Protein AF-A0A3D5H8U1-F1 (afdb_monomer_lite)

Radius of gyration: 36.22 Å; chains: 1; bounding box: 92×89×89 Å

pLDDT: mean 70.47, std 19.97, range [38.84, 97.88]

Foldseek 3Di:
DVLLVVCVVPVVVLVVQLVVVDVAAQFDKDFLVSSLVSSQVVCVVVVHHDDSVRSSVSSVSSVVVCVVVVQWDDPDPGMTTGHDHVRHDPPPPPPPPPPPDDDDDDDDDDDDDDDDDDDDDDDPPDDPPPDPPDPDDDDCDDDDPPPDPPPPPDPDDDDDDDDDDDDDDDDDDDDDDDDDDDDDDDDDDDDDDPDPDPDDPDPDDDDDDDDDDDDDDDDDDDDDDDDPDDDDDDDDD

Sequence (237 aa):
MKQLEYVLANETEVLTFLKSKYPLYHLSNVFFRDIQYGIQTFFFRKKMSVGYTEAEKIARAFVAQLEKKKTLNPIDQQSWVLNHPEFRKPSVAPAVPPKPAAKPVGTAPAVQGAAAATPAATKPSLPPINRPAAVASPKPGGLPPLSRPAAGTATAKPGGLPPLKSAATAKASTQSTAPTEAPTLAAVNPTPATIPVPDPPKAEGSPVIQAASSVAPGEKKPLPPLQRATPAGPKKA

Structure (mmCIF, N/CA/C/O backbone):
data_AF-A0A3D5H8U1-F1
#
_entry.id   AF-A0A3D5H8U1-F1
#
loop_
_atom_site.group_PDB
_atom_site.id
_atom_site.type_symbol
_atom_site.label_atom_id
_atom_site.label_alt_id
_atom_site.label_comp_id
_atom_site.label_asym_id
_atom_site.label_entity_id
_atom_site.label_seq_id
_atom_site.pdbx_PDB_ins_code
_atom_site.Cartn_x
_atom_site.Cartn_y
_atom_site.Cartn_z
_atom_site.occupancy
_atom_site.B_iso_or_equiv
_atom_site.auth_seq_id
_atom_site.auth_comp_id
_atom_site.auth_asym_id
_atom_site.auth_atom_id
_atom_site.pdbx_PDB_model_num
ATOM 1 N N . MET A 1 1 ? -0.997 6.948 17.253 1.00 65.88 1 MET A N 1
ATOM 2 C CA . MET A 1 1 ? -0.104 5.789 17.024 1.00 65.88 1 MET A CA 1
ATOM 3 C C . MET A 1 1 ? -0.846 4.446 16.941 1.00 65.88 1 MET A C 1
ATOM 5 O O . MET A 1 1 ? -0.314 3.544 16.314 1.00 65.88 1 MET A O 1
ATOM 9 N N . LYS A 1 2 ? -2.079 4.298 17.464 1.00 90.50 2 LYS A N 1
ATOM 10 C CA . LYS A 1 2 ? -2.818 3.011 17.483 1.00 90.50 2 LYS A CA 1
ATOM 11 C C . LYS A 1 2 ? -2.993 2.343 16.106 1.00 90.50 2 LYS A C 1
ATOM 13 O O . LYS A 1 2 ? -2.983 1.124 15.995 1.00 90.50 2 LYS A O 1
ATOM 18 N N . GLN A 1 3 ? -3.154 3.134 15.045 1.00 92.38 3 GLN A N 1
ATOM 19 C CA . GLN A 1 3 ? -3.349 2.629 13.681 1.00 92.38 3 GLN A CA 1
ATOM 20 C C . GLN A 1 3 ? -2.090 1.952 13.125 1.00 92.38 3 GLN A C 1
ATOM 22 O O . GLN A 1 3 ? -2.182 0.930 12.452 1.00 92.38 3 GLN A O 1
ATOM 27 N N . LEU A 1 4 ? -0.919 2.518 13.422 1.00 94.19 4 LEU A N 1
ATOM 28 C CA . LEU A 1 4 ? 0.365 1.972 12.997 1.00 94.19 4 LEU A CA 1
ATOM 29 C C . LEU A 1 4 ? 0.601 0.607 13.646 1.00 94.19 4 LEU A C 1
ATOM 31 O O . LEU A 1 4 ? 0.863 -0.363 12.944 1.00 94.19 4 LEU A O 1
ATOM 35 N N . GLU A 1 5 ? 0.403 0.517 14.960 1.00 94.81 5 GLU A N 1
ATOM 36 C CA . GLU A 1 5 ? 0.491 -0.742 15.710 1.00 94.81 5 GLU A CA 1
ATOM 37 C C . GLU A 1 5 ? -0.463 -1.804 15.152 1.00 94.81 5 GLU A C 1
ATOM 39 O O . GLU A 1 5 ? -0.067 -2.952 14.973 1.00 94.81 5 GLU A O 1
ATOM 44 N N . TYR A 1 6 ? -1.690 -1.415 14.790 1.00 95.12 6 TYR A N 1
ATOM 45 C CA . TYR A 1 6 ? -2.660 -2.334 14.196 1.00 95.12 6 TYR A CA 1
ATOM 46 C C . TYR A 1 6 ? -2.189 -2.912 12.855 1.00 95.12 6 TYR A C 1
ATOM 48 O O . TYR A 1 6 ? -2.333 -4.110 12.623 1.00 95.12 6 TYR A O 1
ATOM 56 N N . VAL A 1 7 ? -1.618 -2.088 11.971 1.00 94.88 7 VAL A N 1
ATOM 57 C CA . VAL A 1 7 ? -1.103 -2.546 10.666 1.00 94.88 7 VAL A CA 1
ATOM 58 C C . VAL A 1 7 ? 0.109 -3.456 10.834 1.00 94.88 7 VAL A C 1
ATOM 60 O O . VAL A 1 7 ? 0.206 -4.460 10.136 1.00 94.88 7 VAL A O 1
ATOM 63 N N . LEU A 1 8 ? 0.994 -3.144 11.783 1.00 94.62 8 LEU A N 1
ATOM 64 C CA . LEU A 1 8 ? 2.167 -3.970 12.072 1.00 94.62 8 LEU A CA 1
ATOM 65 C C . LEU A 1 8 ? 1.792 -5.314 12.707 1.00 94.62 8 LEU A C 1
ATOM 67 O O . LEU A 1 8 ? 2.395 -6.332 12.380 1.00 94.62 8 LEU A O 1
ATOM 71 N N . ALA A 1 9 ? 0.774 -5.338 13.570 1.00 95.88 9 ALA A N 1
ATOM 72 C CA . ALA A 1 9 ? 0.261 -6.573 14.157 1.00 95.88 9 ALA A CA 1
ATOM 73 C C . ALA A 1 9 ? -0.475 -7.458 13.133 1.00 95.88 9 ALA A C 1
ATOM 75 O O . ALA A 1 9 ? -0.464 -8.678 13.262 1.00 95.88 9 ALA A O 1
ATOM 76 N N . ASN A 1 10 ? -1.095 -6.859 12.108 1.00 95.75 10 ASN A N 1
ATOM 77 C CA . ASN A 1 10 ? -1.912 -7.553 11.103 1.00 95.75 10 ASN A CA 1
ATOM 78 C C . ASN A 1 10 ? -1.283 -7.517 9.699 1.00 95.75 10 ASN A C 1
ATOM 80 O O . ASN A 1 10 ? -1.981 -7.381 8.693 1.00 95.75 10 ASN A O 1
ATOM 84 N N . GLU A 1 11 ? 0.041 -7.640 9.617 1.00 94.50 11 GLU A N 1
ATOM 85 C CA . GLU A 1 11 ? 0.796 -7.534 8.362 1.00 94.50 11 GLU A CA 1
ATOM 86 C C . GLU A 1 11 ? 0.282 -8.475 7.264 1.00 94.50 11 GLU A C 1
ATOM 88 O O . GLU A 1 11 ? 0.062 -8.049 6.129 1.00 94.50 11 GLU A O 1
ATOM 93 N N . THR A 1 12 ? 0.015 -9.737 7.608 1.00 93.19 12 THR A N 1
ATOM 94 C CA . THR A 1 12 ? -0.486 -10.746 6.665 1.00 93.19 12 THR A CA 1
ATOM 95 C C . THR A 1 12 ? -1.878 -10.400 6.131 1.00 93.19 12 THR A C 1
ATOM 97 O O . THR A 1 12 ? -2.143 -10.593 4.942 1.00 93.19 12 THR A O 1
ATOM 100 N N . GLU A 1 13 ? -2.767 -9.838 6.963 1.00 95.69 13 GLU A N 1
ATOM 101 C CA . GLU A 1 13 ? -4.085 -9.371 6.505 1.00 95.69 13 GLU A CA 1
ATOM 102 C C . GLU A 1 13 ? -3.936 -8.228 5.499 1.00 95.69 13 GLU A C 1
ATOM 104 O O . GLU A 1 13 ? -4.609 -8.212 4.466 1.00 95.69 13 GLU A O 1
ATOM 109 N N . VAL A 1 14 ? -3.038 -7.281 5.785 1.00 95.88 14 VAL A N 1
ATOM 110 C CA . VAL A 1 14 ? -2.789 -6.119 4.926 1.00 95.88 14 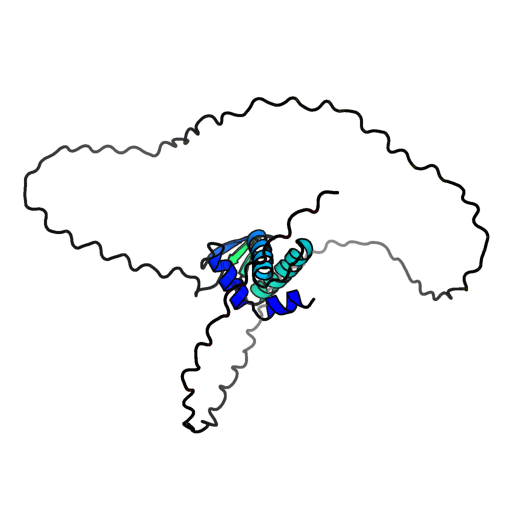VAL A CA 1
ATOM 111 C C . VAL A 1 14 ? -2.176 -6.552 3.596 1.00 95.88 14 VAL A C 1
ATOM 113 O O . VAL A 1 14 ? -2.648 -6.107 2.550 1.00 95.88 14 VAL A O 1
ATOM 116 N N . LEU A 1 15 ? -1.196 -7.461 3.600 1.00 94.19 15 LEU A N 1
ATOM 117 C CA . LEU A 1 15 ? -0.605 -8.025 2.379 1.00 94.19 15 LEU A CA 1
ATOM 118 C C . LEU A 1 15 ? -1.628 -8.807 1.550 1.00 94.19 15 LEU A C 1
ATOM 120 O O . LEU A 1 15 ? -1.701 -8.635 0.333 1.00 94.19 15 LEU A O 1
ATOM 124 N N . THR A 1 16 ? -2.467 -9.616 2.197 1.00 94.50 16 THR A N 1
ATOM 125 C CA . THR A 1 16 ? -3.543 -10.356 1.519 1.00 94.50 16 THR A CA 1
ATOM 126 C C . THR A 1 16 ? -4.557 -9.397 0.899 1.00 94.50 16 THR A C 1
ATOM 128 O O . THR A 1 16 ? -4.989 -9.578 -0.243 1.00 94.50 16 THR A O 1
ATOM 131 N N . PHE A 1 17 ? -4.907 -8.330 1.618 1.00 96.12 17 PHE A N 1
ATOM 132 C CA . PHE A 1 17 ? -5.783 -7.289 1.103 1.00 96.12 17 PHE A CA 1
ATOM 133 C C . PHE A 1 17 ? -5.155 -6.548 -0.084 1.00 96.12 17 PHE A C 1
ATOM 135 O O . PHE A 1 17 ? -5.813 -6.374 -1.111 1.00 96.12 17 PHE A O 1
ATOM 142 N N . LEU A 1 18 ? -3.884 -6.161 0.018 1.00 95.50 18 LEU A N 1
ATOM 143 C CA . LEU A 1 18 ? -3.128 -5.542 -1.066 1.00 95.50 18 LEU A CA 1
ATOM 144 C C . LEU A 1 18 ? -3.129 -6.441 -2.307 1.00 95.50 18 LEU A C 1
ATOM 146 O O . LEU A 1 18 ? -3.464 -5.965 -3.387 1.00 95.50 18 LEU A O 1
ATOM 150 N N . LYS A 1 19 ? -2.862 -7.743 -2.151 1.00 93.69 19 LYS A N 1
ATOM 151 C CA . LYS A 1 19 ? -2.912 -8.734 -3.239 1.00 93.69 19 LYS A CA 1
ATOM 152 C C . LYS A 1 19 ? -4.292 -8.851 -3.886 1.00 93.69 19 LYS A C 1
ATOM 154 O O . LYS A 1 19 ? -4.391 -9.110 -5.079 1.00 93.69 19 LYS A O 1
ATOM 159 N N . SER A 1 20 ? -5.367 -8.678 -3.117 1.00 94.00 20 SER A N 1
ATOM 160 C CA . SER A 1 20 ? -6.728 -8.702 -3.670 1.00 94.00 20 SER A CA 1
ATOM 161 C C . SER A 1 20 ? -7.057 -7.462 -4.511 1.00 94.00 20 SER A C 1
ATOM 163 O O . SER A 1 20 ? -7.900 -7.530 -5.401 1.00 94.00 20 SER A O 1
ATOM 165 N N . LYS A 1 21 ? -6.406 -6.328 -4.225 1.00 94.25 21 LYS A N 1
ATOM 166 C CA . LYS A 1 21 ? -6.688 -5.030 -4.852 1.00 94.25 21 LYS A CA 1
ATOM 167 C C . LYS A 1 21 ? -5.722 -4.698 -5.991 1.00 94.25 21 LYS A C 1
ATOM 169 O O . LYS A 1 21 ? -6.128 -4.055 -6.954 1.00 94.25 21 LYS A O 1
ATOM 174 N N . TYR A 1 22 ? -4.471 -5.129 -5.876 1.00 93.19 22 TYR A N 1
ATOM 175 C CA . TYR A 1 22 ? -3.395 -4.867 -6.824 1.00 93.19 22 TYR A CA 1
ATOM 176 C C . TYR A 1 22 ? -2.769 -6.186 -7.289 1.00 93.19 22 TYR A C 1
ATOM 178 O O . TYR A 1 22 ? -2.737 -7.146 -6.518 1.00 93.19 22 TYR A O 1
ATOM 186 N N . PRO A 1 23 ? -2.238 -6.252 -8.522 1.00 89.38 23 PRO A N 1
ATOM 187 C CA . PRO A 1 23 ? -1.591 -7.446 -9.060 1.00 89.38 23 PRO A CA 1
ATOM 188 C C . PRO A 1 23 ? -0.211 -7.682 -8.417 1.00 89.38 23 PRO A C 1
ATOM 190 O O . PRO A 1 23 ? 0.825 -7.530 -9.057 1.00 89.38 23 PRO A O 1
ATOM 193 N N . LEU A 1 24 ? -0.200 -8.053 -7.135 1.00 92.12 24 LEU A N 1
ATOM 194 C CA . LEU A 1 24 ? 1.003 -8.392 -6.380 1.00 92.12 24 LEU A CA 1
ATOM 195 C C . LEU A 1 24 ? 1.343 -9.863 -6.582 1.00 92.12 24 LEU A C 1
ATOM 197 O O . LEU A 1 24 ? 0.600 -10.756 -6.165 1.00 92.12 24 LEU A O 1
ATOM 201 N N . TYR A 1 25 ? 2.483 -10.103 -7.218 1.00 92.44 25 TYR A N 1
ATOM 202 C CA . TYR A 1 25 ? 3.002 -11.434 -7.487 1.00 92.44 25 TYR A CA 1
ATOM 203 C C . TYR A 1 25 ? 4.395 -11.594 -6.885 1.00 92.44 25 TYR A C 1
ATOM 205 O O . TYR A 1 25 ? 5.094 -10.629 -6.581 1.00 92.44 25 TYR A O 1
ATOM 213 N N . HIS A 1 26 ? 4.821 -12.841 -6.719 1.00 94.25 26 HIS A N 1
ATOM 214 C CA . HIS A 1 26 ? 6.215 -13.116 -6.396 1.00 94.25 26 HIS A CA 1
ATOM 215 C C . HIS A 1 26 ? 7.138 -12.505 -7.463 1.00 94.25 26 HIS A C 1
ATOM 217 O O . HIS A 1 26 ? 6.926 -12.723 -8.655 1.00 94.25 26 HIS A O 1
ATOM 223 N N . LEU A 1 27 ? 8.151 -11.761 -7.018 1.00 94.19 27 LEU A N 1
ATOM 224 C CA . LEU A 1 27 ? 9.121 -11.018 -7.827 1.00 94.19 27 LEU A CA 1
ATOM 225 C C . LEU A 1 27 ? 8.538 -9.871 -8.668 1.00 94.19 27 LEU A C 1
ATOM 227 O O . LEU A 1 27 ? 9.222 -9.357 -9.549 1.00 94.19 27 LEU A O 1
ATOM 231 N N . SER A 1 28 ? 7.302 -9.432 -8.406 1.00 94.38 28 SER A N 1
ATOM 232 C CA . SER A 1 28 ? 6.783 -8.212 -9.031 1.00 94.38 28 SER A CA 1
ATOM 233 C C . SER A 1 28 ? 7.297 -6.961 -8.325 1.00 94.38 28 SER A C 1
ATOM 235 O O . SER A 1 28 ? 7.468 -6.958 -7.101 1.00 94.38 28 SER A O 1
ATOM 237 N N . ASN A 1 29 ? 7.445 -5.881 -9.089 1.00 96.12 29 ASN A N 1
ATOM 238 C CA . ASN A 1 29 ? 7.714 -4.558 -8.541 1.00 96.12 29 ASN A CA 1
ATOM 239 C C . ASN A 1 29 ? 6.471 -4.020 -7.821 1.00 96.12 29 ASN A C 1
ATOM 241 O O . ASN A 1 29 ? 5.350 -4.140 -8.313 1.00 96.12 29 ASN A O 1
ATOM 245 N N . VAL A 1 30 ? 6.694 -3.413 -6.665 1.00 96.75 30 VAL A N 1
ATOM 246 C CA . VAL A 1 30 ? 5.691 -2.803 -5.800 1.00 96.75 30 VAL A CA 1
ATOM 247 C C . VAL A 1 30 ? 6.064 -1.348 -5.608 1.00 96.75 30 VAL A C 1
ATOM 249 O O . VAL A 1 30 ? 7.178 -1.052 -5.177 1.00 96.75 30 VAL A O 1
ATOM 252 N N . PHE A 1 31 ? 5.134 -0.444 -5.900 1.00 97.25 31 PHE A N 1
ATOM 253 C CA . PHE A 1 31 ? 5.345 0.986 -5.722 1.00 97.25 31 PHE A CA 1
ATOM 254 C C . PHE A 1 31 ? 4.810 1.458 -4.371 1.00 97.25 31 PHE A C 1
ATOM 256 O O . PHE A 1 31 ? 3.767 1.004 -3.894 1.00 97.25 31 PHE A O 1
ATOM 263 N N . PHE A 1 32 ? 5.482 2.444 -3.779 1.00 97.56 32 PHE A N 1
ATOM 264 C CA . PHE A 1 32 ? 5.092 3.039 -2.496 1.00 97.56 32 PHE A CA 1
ATOM 265 C C . PHE A 1 32 ? 3.639 3.526 -2.506 1.00 97.56 32 PHE A C 1
ATOM 267 O O . PHE A 1 32 ? 2.894 3.354 -1.542 1.00 97.56 32 PHE A O 1
ATOM 274 N N . ARG A 1 33 ? 3.224 4.107 -3.636 1.00 96.44 33 ARG A N 1
ATOM 275 C CA . ARG A 1 33 ? 1.887 4.662 -3.841 1.00 96.44 33 ARG A CA 1
ATOM 276 C C . ARG A 1 33 ? 0.790 3.594 -3.762 1.00 96.44 33 ARG A C 1
ATOM 278 O O . ARG A 1 33 ? -0.258 3.856 -3.173 1.00 96.44 33 ARG A O 1
ATOM 285 N N . ASP A 1 34 ? 1.044 2.389 -4.271 1.00 96.31 34 ASP A N 1
ATOM 286 C CA . ASP A 1 34 ? 0.087 1.276 -4.201 1.00 96.31 34 ASP A CA 1
ATOM 287 C C . ASP A 1 34 ? -0.099 0.808 -2.755 1.00 96.31 34 ASP A C 1
ATOM 289 O O . ASP A 1 34 ? -1.227 0.584 -2.305 1.00 96.31 34 ASP A O 1
ATOM 293 N N . ILE A 1 35 ? 0.999 0.749 -1.992 1.00 96.81 35 ILE A N 1
ATOM 294 C CA . ILE A 1 35 ? 0.982 0.425 -0.561 1.00 96.81 35 ILE A CA 1
ATOM 295 C C . ILE A 1 35 ? 0.222 1.504 0.217 1.00 96.81 35 ILE A C 1
ATOM 297 O O . ILE A 1 35 ? -0.674 1.181 0.997 1.00 96.81 35 ILE A O 1
ATOM 301 N N . GLN A 1 36 ? 0.514 2.784 -0.030 1.00 97.38 36 GLN A N 1
ATOM 302 C CA . GLN A 1 36 ? -0.147 3.914 0.625 1.00 97.38 36 GLN A CA 1
ATOM 303 C C . GLN A 1 36 ? -1.666 3.902 0.393 1.00 97.38 36 GLN A C 1
ATOM 305 O O . GLN A 1 36 ? -2.440 3.932 1.356 1.00 97.38 36 GLN A O 1
ATOM 310 N N . TYR A 1 37 ? -2.115 3.807 -0.863 1.00 97.19 37 TYR A N 1
ATOM 311 C CA . TYR A 1 37 ? -3.546 3.739 -1.178 1.00 97.19 37 TYR A CA 1
ATOM 312 C C . TYR A 1 37 ? -4.188 2.433 -0.705 1.00 97.19 37 TYR A C 1
ATOM 314 O O . TYR A 1 37 ? -5.364 2.414 -0.330 1.00 97.19 37 TYR A O 1
ATOM 322 N N . GLY A 1 38 ? -3.433 1.334 -0.696 1.00 96.81 38 GLY A N 1
ATOM 323 C CA . GLY A 1 38 ? -3.861 0.065 -0.125 1.00 96.81 38 GLY A CA 1
ATOM 324 C C . GLY A 1 38 ? -4.161 0.186 1.364 1.00 96.81 38 GLY A C 1
ATOM 325 O O . GLY A 1 38 ? -5.265 -0.146 1.782 1.00 96.81 38 GLY A O 1
ATOM 326 N N . ILE A 1 39 ? -3.244 0.752 2.148 1.00 97.06 39 ILE A N 1
ATOM 327 C CA . ILE A 1 39 ? -3.430 0.986 3.585 1.00 97.06 39 ILE A CA 1
ATOM 328 C C . ILE A 1 39 ? -4.614 1.925 3.833 1.00 97.06 39 ILE A C 1
ATOM 330 O O . ILE A 1 39 ? -5.477 1.627 4.659 1.00 97.06 39 ILE A O 1
ATOM 334 N N . GLN A 1 40 ? -4.721 3.018 3.074 1.00 96.94 40 GLN A N 1
ATOM 335 C CA . GLN A 1 40 ? -5.858 3.933 3.184 1.00 96.94 40 GLN A CA 1
ATOM 336 C C . GLN A 1 40 ? -7.195 3.216 2.924 1.00 96.94 40 GLN A C 1
ATOM 338 O O . GLN A 1 40 ? -8.141 3.352 3.702 1.00 96.94 40 GLN A O 1
ATOM 343 N N . THR A 1 41 ? -7.267 2.402 1.865 1.00 96.81 41 THR A N 1
ATOM 344 C CA . THR A 1 41 ? -8.473 1.626 1.534 1.00 96.81 41 THR A CA 1
ATOM 345 C C . THR A 1 41 ? -8.756 0.548 2.585 1.00 96.81 41 THR A C 1
ATOM 347 O O . THR A 1 41 ? -9.913 0.297 2.917 1.00 96.81 41 THR A O 1
ATOM 350 N N . PHE A 1 42 ? -7.719 -0.092 3.128 1.00 97.12 42 PHE A N 1
ATOM 351 C CA . PHE A 1 42 ? -7.840 -1.109 4.170 1.00 97.12 42 PHE A CA 1
ATOM 352 C C . PHE A 1 42 ? -8.508 -0.535 5.422 1.00 97.12 42 PHE A C 1
ATOM 354 O O . PHE A 1 42 ? -9.491 -1.092 5.917 1.00 97.12 42 PHE A O 1
ATOM 361 N N . PHE A 1 43 ? -8.044 0.630 5.878 1.00 96.62 43 PHE A N 1
ATOM 362 C CA . PHE A 1 43 ? -8.655 1.332 7.002 1.00 96.62 43 PHE A CA 1
ATOM 363 C C . PHE A 1 43 ? -10.086 1.774 6.701 1.00 96.62 43 PHE A C 1
ATOM 365 O O . PHE A 1 43 ? -10.975 1.550 7.526 1.00 96.62 43 PHE A O 1
ATOM 372 N N . PHE A 1 44 ? -10.340 2.291 5.495 1.00 96.12 44 PHE A N 1
ATOM 373 C CA . PHE A 1 44 ? -11.688 2.657 5.064 1.00 96.12 44 PHE A CA 1
ATOM 374 C C . PHE A 1 44 ? -12.664 1.471 5.164 1.00 96.12 44 PHE A C 1
ATOM 376 O O . PHE A 1 44 ? -13.760 1.610 5.705 1.00 96.12 44 PHE A O 1
ATOM 383 N N . ARG A 1 45 ? -12.245 0.267 4.745 1.00 96.06 45 ARG A N 1
ATOM 384 C CA . ARG A 1 45 ? -13.049 -0.964 4.885 1.00 96.06 45 ARG A CA 1
ATOM 385 C C . ARG A 1 45 ? -13.287 -1.365 6.341 1.00 96.06 45 ARG A C 1
ATOM 387 O O . ARG A 1 45 ? -14.358 -1.875 6.658 1.00 96.06 45 ARG A O 1
ATOM 394 N N . LYS A 1 46 ? -12.323 -1.114 7.228 1.00 95.25 46 LYS A N 1
ATOM 395 C CA . LYS A 1 46 ? -12.444 -1.340 8.679 1.00 95.25 46 LYS A CA 1
ATOM 396 C C . LYS A 1 46 ? -13.193 -0.197 9.397 1.00 95.25 46 LYS A C 1
ATOM 398 O O . LYS A 1 46 ? -13.198 -0.164 10.622 1.00 95.25 46 LYS A O 1
ATOM 403 N N . LYS A 1 47 ? -13.837 0.722 8.657 1.00 95.94 47 LYS A N 1
ATOM 404 C CA . LYS A 1 47 ? -14.558 1.910 9.167 1.00 95.94 47 LYS A CA 1
ATOM 405 C C . LYS A 1 47 ? -13.679 2.876 9.973 1.00 95.94 47 LYS A C 1
ATOM 407 O O . LYS A 1 47 ? -14.180 3.643 10.789 1.00 95.94 47 LYS A O 1
ATOM 412 N N . MET A 1 48 ? -12.372 2.857 9.729 1.00 94.25 48 MET A N 1
ATOM 413 C CA . MET A 1 48 ? -11.418 3.803 10.294 1.00 94.25 48 MET A CA 1
ATOM 414 C C . MET A 1 48 ? -10.988 4.766 9.188 1.00 94.25 48 MET A C 1
ATOM 416 O O . MET A 1 48 ? -10.403 4.357 8.191 1.00 94.25 48 MET A O 1
ATOM 420 N N . SER A 1 49 ? -11.278 6.056 9.325 1.00 91.00 49 SER A N 1
ATOM 421 C CA . SER A 1 49 ? -10.780 7.046 8.368 1.00 91.00 49 SER A CA 1
ATOM 422 C C . SER A 1 49 ? -9.356 7.442 8.739 1.00 91.00 49 SER A C 1
ATOM 424 O O . SER A 1 49 ? -9.119 7.954 9.834 1.00 91.00 49 SER A O 1
ATOM 426 N N . VAL A 1 50 ? -8.415 7.237 7.823 1.00 95.56 50 VAL A N 1
ATOM 427 C CA . VAL A 1 50 ? -7.033 7.703 7.969 1.00 95.56 50 VAL A 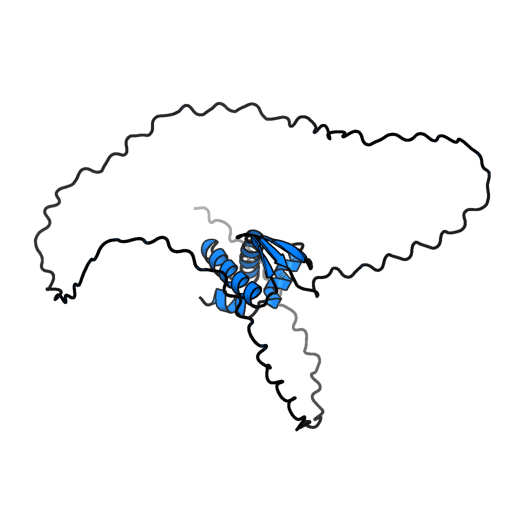CA 1
ATOM 428 C C . VAL A 1 50 ? -6.772 8.759 6.901 1.00 95.56 50 VAL A C 1
ATOM 430 O O . VAL A 1 50 ? -7.055 8.547 5.720 1.00 95.56 50 VAL A O 1
ATOM 433 N N . GLY A 1 51 ? -6.272 9.919 7.330 1.00 95.88 51 GLY A N 1
ATOM 434 C CA . GLY A 1 51 ? -5.882 10.995 6.424 1.00 95.88 51 GLY A CA 1
ATOM 435 C C . GLY A 1 51 ? -4.686 10.599 5.559 1.00 95.88 51 GLY A C 1
ATOM 436 O O . GLY A 1 51 ? -3.916 9.709 5.914 1.00 95.88 51 GLY A O 1
ATOM 437 N N . TYR A 1 52 ? -4.500 11.286 4.434 1.00 95.94 52 TYR A N 1
ATOM 438 C CA . TYR A 1 52 ? -3.431 10.980 3.477 1.00 95.94 52 TYR A CA 1
ATOM 439 C C . TYR A 1 52 ? -2.030 11.002 4.115 1.00 95.94 52 TYR A C 1
ATOM 441 O O . TYR A 1 52 ? -1.256 10.061 3.946 1.00 95.94 52 TYR A O 1
ATOM 449 N N . THR A 1 53 ? -1.742 12.033 4.915 1.00 96.50 53 THR A N 1
ATOM 450 C CA . THR A 1 53 ? -0.463 12.200 5.624 1.00 96.50 53 THR A CA 1
ATOM 451 C C . THR A 1 53 ? -0.207 11.082 6.634 1.00 96.50 53 THR A C 1
ATOM 453 O O . THR A 1 53 ? 0.918 10.613 6.777 1.00 96.50 53 THR A O 1
ATOM 456 N N . GLU A 1 54 ? -1.247 10.625 7.331 1.00 96.06 54 GLU A N 1
ATOM 457 C CA . GLU A 1 54 ? -1.128 9.527 8.294 1.00 96.06 54 GLU A CA 1
ATOM 458 C C . GLU A 1 54 ? -0.945 8.184 7.578 1.00 96.06 54 GLU A C 1
ATOM 460 O O . GLU A 1 54 ? -0.095 7.390 7.974 1.00 96.06 54 GLU A O 1
ATOM 465 N N . ALA A 1 55 ? -1.663 7.954 6.475 1.00 96.75 55 ALA A N 1
ATOM 466 C CA . ALA A 1 55 ? -1.486 6.765 5.646 1.00 96.75 55 ALA A CA 1
ATOM 467 C C . ALA A 1 55 ? -0.064 6.683 5.071 1.00 96.75 55 ALA A C 1
ATOM 469 O O . ALA A 1 55 ? 0.508 5.598 5.024 1.00 96.75 55 ALA A O 1
ATOM 470 N N . GLU A 1 56 ? 0.533 7.819 4.697 1.00 97.44 56 GLU A N 1
ATOM 471 C CA . GLU A 1 56 ? 1.927 7.880 4.252 1.00 97.44 56 GLU A CA 1
ATOM 472 C C . GLU A 1 56 ? 2.902 7.452 5.356 1.00 97.44 56 GLU A C 1
ATOM 474 O O . GLU A 1 56 ? 3.753 6.592 5.128 1.00 97.44 56 GLU A O 1
ATOM 479 N N . LYS A 1 57 ? 2.765 8.007 6.567 1.00 97.12 57 LYS A N 1
ATOM 480 C CA . LYS A 1 57 ? 3.611 7.636 7.714 1.00 97.12 57 LYS A CA 1
ATOM 481 C C . LYS A 1 57 ? 3.501 6.144 8.030 1.00 97.12 57 LYS A C 1
ATOM 483 O O . LYS A 1 57 ? 4.517 5.484 8.238 1.00 97.12 57 LYS A O 1
ATOM 488 N N . ILE A 1 58 ? 2.276 5.611 8.026 1.00 97.00 58 ILE A N 1
ATOM 489 C CA . ILE A 1 58 ? 2.019 4.187 8.271 1.00 97.00 58 ILE A CA 1
ATOM 490 C C . ILE A 1 58 ? 2.631 3.333 7.159 1.00 97.00 58 ILE A C 1
ATOM 492 O O . ILE A 1 58 ? 3.294 2.347 7.462 1.00 97.00 58 ILE A O 1
ATOM 496 N N . ALA A 1 59 ? 2.481 3.728 5.892 1.00 97.31 59 ALA A N 1
ATOM 497 C CA . ALA A 1 59 ? 3.079 3.024 4.762 1.00 97.31 59 ALA A CA 1
ATOM 498 C C . ALA A 1 59 ? 4.609 2.975 4.854 1.00 97.31 59 ALA A C 1
ATOM 500 O O . ALA A 1 59 ? 5.187 1.912 4.650 1.00 97.31 59 ALA A O 1
ATOM 501 N N . ARG A 1 60 ? 5.270 4.080 5.225 1.00 97.38 60 ARG A N 1
ATOM 502 C CA . ARG A 1 60 ? 6.733 4.110 5.412 1.00 97.38 60 ARG A CA 1
ATOM 503 C C . ARG A 1 60 ? 7.185 3.146 6.506 1.00 97.38 60 ARG A C 1
ATOM 505 O O . ARG A 1 60 ? 8.111 2.371 6.293 1.00 97.38 60 ARG A O 1
ATOM 512 N N . ALA A 1 61 ? 6.510 3.161 7.654 1.00 96.94 61 ALA A N 1
ATOM 513 C CA . ALA A 1 61 ? 6.825 2.252 8.753 1.00 96.94 61 ALA A CA 1
ATOM 514 C C . ALA A 1 61 ? 6.548 0.780 8.400 1.00 96.94 61 ALA A C 1
ATOM 516 O O . ALA A 1 61 ? 7.309 -0.103 8.790 1.00 96.94 61 ALA A O 1
ATOM 517 N N . PHE A 1 62 ? 5.480 0.522 7.643 1.00 97.06 62 PHE A N 1
ATOM 518 C CA . PHE A 1 62 ? 5.122 -0.810 7.164 1.00 97.06 62 PHE A CA 1
ATOM 519 C C . PHE A 1 62 ? 6.167 -1.365 6.190 1.00 97.06 62 PHE A C 1
ATOM 521 O O . PHE A 1 62 ? 6.635 -2.488 6.360 1.00 97.06 62 PHE A O 1
ATOM 528 N N . VAL A 1 63 ? 6.596 -0.558 5.217 1.00 97.06 63 VAL A N 1
ATOM 529 C CA . VAL A 1 63 ? 7.655 -0.930 4.270 1.00 97.06 63 VAL A CA 1
ATOM 530 C C . VAL A 1 63 ? 8.970 -1.207 4.996 1.00 97.06 63 VAL A C 1
ATOM 532 O O . VAL A 1 63 ? 9.563 -2.255 4.764 1.00 97.06 63 VAL A O 1
ATOM 535 N N . ALA A 1 64 ? 9.378 -0.350 5.937 1.00 97.12 64 ALA A N 1
ATOM 536 C CA . ALA A 1 64 ? 10.602 -0.554 6.718 1.00 97.12 64 ALA A CA 1
ATOM 537 C C . ALA A 1 64 ? 10.607 -1.891 7.492 1.00 97.12 64 ALA A C 1
ATOM 539 O O . ALA A 1 64 ? 11.644 -2.538 7.639 1.00 97.12 64 ALA A O 1
ATOM 540 N N . GLN A 1 65 ? 9.445 -2.343 7.974 1.00 96.44 65 GLN A N 1
ATOM 541 C CA . GLN A 1 65 ? 9.310 -3.650 8.630 1.00 96.44 65 GLN A CA 1
ATOM 542 C C . GLN A 1 65 ? 9.419 -4.815 7.635 1.00 96.44 65 GLN A C 1
ATOM 544 O O . GLN A 1 65 ? 10.106 -5.799 7.917 1.00 96.44 65 GLN A O 1
ATOM 549 N N . LEU A 1 66 ? 8.813 -4.690 6.452 1.00 95.38 66 LEU A N 1
ATOM 550 C CA . LEU A 1 66 ? 8.914 -5.698 5.391 1.00 95.38 66 LEU A CA 1
ATOM 551 C C . LEU A 1 66 ? 10.329 -5.807 4.803 1.00 95.38 66 LEU A C 1
ATOM 553 O O . LEU A 1 66 ? 10.766 -6.908 4.460 1.00 95.38 66 LEU A O 1
ATOM 557 N N . GLU A 1 67 ? 11.063 -4.696 4.721 1.00 96.19 67 GLU A N 1
ATOM 558 C CA . GLU A 1 67 ? 12.486 -4.681 4.362 1.00 96.19 67 GLU A CA 1
ATOM 559 C C . GLU A 1 67 ? 13.326 -5.415 5.409 1.00 96.19 67 GLU A C 1
ATOM 561 O O . GLU A 1 67 ? 14.141 -6.273 5.070 1.00 96.19 67 GLU A O 1
ATOM 566 N N . LYS A 1 68 ? 13.085 -5.146 6.701 1.00 96.88 68 LYS A N 1
ATOM 567 C CA . LYS A 1 68 ? 13.787 -5.821 7.804 1.00 96.88 68 LYS A CA 1
ATOM 568 C C . LYS A 1 68 ? 13.581 -7.338 7.775 1.00 96.88 68 LYS A C 1
ATOM 570 O O . LYS A 1 68 ? 14.501 -8.092 8.084 1.00 96.88 68 LYS A O 1
ATOM 575 N N . LYS A 1 69 ? 12.392 -7.785 7.364 1.00 94.88 69 LYS A N 1
ATOM 576 C CA . LYS A 1 69 ? 12.045 -9.202 7.168 1.00 94.88 69 LYS A CA 1
ATOM 577 C C . LYS A 1 69 ? 12.553 -9.792 5.846 1.00 94.88 69 LYS A C 1
ATOM 579 O O . LYS A 1 69 ? 12.376 -10.985 5.619 1.00 94.88 69 LYS A O 1
ATOM 584 N N . LYS A 1 70 ? 13.182 -8.987 4.978 1.00 95.25 70 LYS A N 1
ATOM 585 C CA . LYS A 1 70 ? 13.604 -9.354 3.611 1.00 95.25 70 LYS A CA 1
ATOM 586 C C . LYS A 1 70 ? 12.455 -9.864 2.730 1.00 95.25 70 LYS A C 1
ATOM 588 O O . LYS A 1 70 ? 12.667 -10.620 1.783 1.00 95.25 70 LYS A O 1
ATOM 593 N N . THR A 1 71 ? 11.230 -9.450 3.046 1.00 94.69 71 THR A N 1
ATOM 594 C CA . THR A 1 71 ? 10.033 -9.749 2.253 1.00 94.69 71 THR A CA 1
ATOM 595 C C . THR A 1 71 ? 9.904 -8.772 1.088 1.00 94.69 71 THR A C 1
ATOM 597 O O . THR A 1 71 ? 9.454 -9.150 0.008 1.00 94.69 71 THR A O 1
ATOM 600 N N . LEU A 1 72 ? 10.337 -7.526 1.288 1.00 96.06 72 LEU A N 1
ATOM 601 C CA . LEU A 1 72 ? 10.528 -6.537 0.233 1.00 96.06 72 LEU A CA 1
ATOM 602 C C . LEU A 1 72 ? 12.024 -6.288 0.045 1.00 96.06 72 LEU A C 1
ATOM 604 O O . LEU A 1 72 ? 12.723 -5.974 1.005 1.00 96.06 72 LEU A O 1
ATOM 608 N N . ASN A 1 73 ? 12.501 -6.399 -1.193 1.00 96.75 73 ASN A N 1
ATOM 609 C CA . ASN A 1 73 ? 13.856 -5.999 -1.558 1.00 96.75 73 ASN A CA 1
ATOM 610 C C . ASN A 1 73 ? 13.807 -4.602 -2.189 1.00 96.75 73 ASN A C 1
ATOM 612 O O . ASN A 1 73 ? 13.145 -4.450 -3.219 1.00 96.75 73 ASN A O 1
ATOM 616 N N . PRO A 1 74 ? 14.467 -3.585 -1.611 1.00 97.25 74 PRO A N 1
ATOM 617 C CA . PRO A 1 74 ? 14.476 -2.245 -2.186 1.00 97.25 74 PRO A CA 1
ATOM 618 C C . PRO A 1 74 ? 15.173 -2.244 -3.550 1.00 97.25 74 PRO A C 1
ATOM 620 O O . PRO A 1 74 ? 16.259 -2.801 -3.699 1.00 97.25 74 PRO A O 1
ATOM 623 N N . ILE A 1 75 ? 14.526 -1.629 -4.543 1.00 97.06 75 ILE A N 1
ATOM 624 C CA . ILE A 1 75 ? 15.110 -1.348 -5.867 1.00 97.06 75 ILE A CA 1
ATOM 625 C C . ILE A 1 75 ? 15.489 0.127 -5.937 1.00 97.06 75 ILE A C 1
ATOM 627 O O . ILE A 1 75 ? 16.576 0.483 -6.377 1.00 97.06 75 ILE A O 1
ATOM 631 N N . ASP A 1 76 ? 14.555 0.973 -5.509 1.00 96.25 76 ASP A N 1
ATOM 632 C CA . ASP A 1 76 ? 14.625 2.425 -5.564 1.00 96.25 76 ASP A CA 1
ATOM 633 C C . ASP A 1 76 ? 13.937 3.006 -4.318 1.00 96.25 76 ASP A C 1
ATOM 635 O O . ASP A 1 76 ? 13.272 2.292 -3.570 1.00 96.25 76 ASP A O 1
ATOM 639 N N . GLN A 1 77 ? 14.034 4.316 -4.102 1.00 94.06 77 GLN A N 1
ATOM 640 C CA . GLN A 1 77 ? 13.441 4.996 -2.945 1.00 94.06 77 GLN A CA 1
ATOM 641 C C . GLN A 1 77 ? 11.910 4.861 -2.861 1.00 94.06 77 GLN A C 1
ATOM 643 O O . GLN A 1 77 ? 11.322 5.088 -1.802 1.00 94.06 77 GLN A O 1
ATOM 648 N N . GLN A 1 78 ? 11.254 4.538 -3.978 1.00 96.75 78 GLN A N 1
ATOM 649 C CA . GLN A 1 78 ? 9.798 4.406 -4.073 1.00 96.75 78 GLN A CA 1
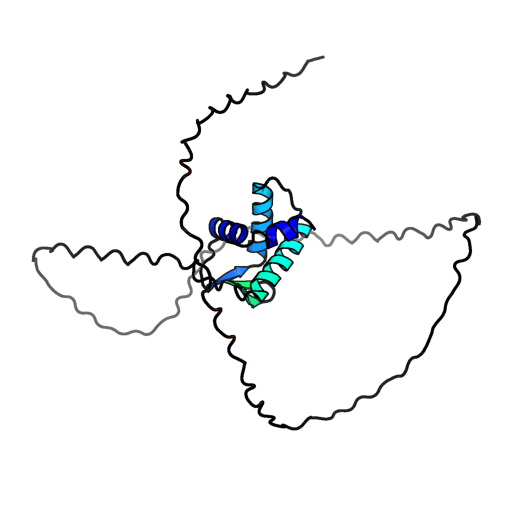ATOM 650 C C . GLN A 1 78 ? 9.336 3.034 -4.580 1.00 96.75 78 GLN A C 1
ATOM 652 O O . GLN A 1 78 ? 8.129 2.850 -4.766 1.00 96.75 78 GLN A O 1
ATOM 657 N N . SER A 1 79 ? 10.260 2.095 -4.818 1.00 97.44 79 SER A N 1
ATOM 658 C CA . SER A 1 79 ? 9.958 0.818 -5.474 1.00 97.44 79 SER A CA 1
ATOM 659 C C . SER A 1 79 ? 10.705 -0.358 -4.844 1.00 97.44 79 SER A C 1
ATOM 661 O O . SER A 1 79 ? 11.906 -0.280 -4.584 1.00 97.44 79 SER A O 1
ATOM 663 N N . TRP A 1 80 ? 10.009 -1.485 -4.684 1.00 97.88 80 TRP A N 1
ATOM 664 C CA . TRP A 1 80 ? 10.535 -2.719 -4.090 1.00 97.88 80 TRP A CA 1
ATOM 665 C C . TRP A 1 80 ? 10.164 -3.947 -4.919 1.00 97.88 80 TRP A C 1
ATOM 667 O O . TRP A 1 80 ? 9.103 -3.973 -5.532 1.00 97.88 80 TRP A O 1
ATOM 677 N N . VAL A 1 81 ? 10.981 -4.999 -4.896 1.00 97.00 81 VAL A N 1
ATOM 678 C CA . VAL A 1 81 ? 10.594 -6.331 -5.385 1.00 97.00 81 VAL A CA 1
ATOM 679 C C . VAL A 1 81 ? 9.967 -7.117 -4.240 1.00 97.00 81 VAL A C 1
ATOM 681 O O . VAL A 1 81 ? 10.581 -7.274 -3.183 1.00 97.00 81 VAL A O 1
ATOM 684 N N . LEU A 1 82 ? 8.774 -7.672 -4.459 1.00 95.69 82 LEU A N 1
ATOM 685 C CA . LEU A 1 82 ? 8.124 -8.554 -3.491 1.00 95.69 82 LEU A CA 1
ATOM 686 C C . LEU A 1 82 ? 8.706 -9.968 -3.539 1.00 95.69 82 LEU A C 1
ATOM 688 O O . LEU A 1 82 ? 8.432 -10.741 -4.455 1.00 95.69 82 LEU A O 1
ATOM 692 N N . ASN A 1 83 ? 9.456 -10.354 -2.514 1.00 95.19 83 ASN A N 1
ATOM 693 C CA . ASN A 1 83 ? 10.041 -11.682 -2.388 1.00 95.19 83 ASN A CA 1
ATOM 694 C C . ASN A 1 83 ? 9.170 -12.609 -1.523 1.00 95.19 83 ASN A C 1
ATOM 696 O O . ASN A 1 83 ? 9.575 -13.044 -0.450 1.00 95.19 83 ASN A O 1
ATOM 700 N N . HIS A 1 84 ? 7.953 -12.911 -1.992 1.00 91.25 84 HIS A N 1
ATOM 701 C CA . HIS A 1 84 ? 7.024 -13.793 -1.270 1.00 91.25 84 HIS A CA 1
ATOM 702 C C . HIS A 1 84 ? 6.637 -15.029 -2.100 1.00 91.25 84 HIS A C 1
ATOM 704 O O . HIS A 1 84 ? 5.860 -14.897 -3.051 1.00 91.25 84 HIS A O 1
ATOM 710 N N . PRO A 1 85 ? 7.165 -16.231 -1.806 1.00 87.38 85 PRO A N 1
ATOM 711 C CA . PRO A 1 85 ? 6.949 -17.404 -2.655 1.00 87.38 85 PRO A CA 1
ATOM 712 C C . PRO A 1 85 ? 5.489 -17.890 -2.666 1.00 87.38 85 PRO A C 1
ATOM 714 O O . PRO A 1 85 ? 5.032 -18.404 -3.683 1.00 87.38 85 PRO A O 1
ATOM 717 N N . GLU A 1 86 ? 4.716 -17.662 -1.601 1.00 87.12 86 GLU A N 1
ATOM 718 C CA . GLU A 1 86 ? 3.279 -18.002 -1.547 1.00 87.12 86 GLU A CA 1
ATOM 719 C C . GLU A 1 86 ? 2.392 -17.141 -2.464 1.00 87.12 86 GLU A C 1
ATOM 721 O O . GLU A 1 86 ? 1.236 -17.470 -2.729 1.00 87.12 86 GLU A O 1
ATOM 726 N N . PHE A 1 87 ? 2.926 -16.034 -2.988 1.00 86.12 87 PHE A N 1
ATOM 727 C CA . PHE A 1 87 ? 2.261 -15.212 -3.997 1.00 86.12 87 PHE A CA 1
ATOM 728 C C . PHE A 1 87 ? 2.662 -15.583 -5.424 1.00 86.12 87 PHE A C 1
ATOM 730 O O . PHE A 1 87 ? 2.332 -14.859 -6.369 1.00 86.12 87 PHE A O 1
ATOM 737 N N . ARG A 1 88 ? 3.338 -16.720 -5.619 1.00 86.62 88 ARG A N 1
ATOM 738 C CA . ARG A 1 88 ? 3.452 -17.311 -6.951 1.00 86.62 88 ARG A CA 1
ATOM 739 C C . ARG A 1 88 ? 2.045 -17.588 -7.461 1.00 86.62 88 ARG A C 1
ATOM 741 O O . ARG A 1 88 ? 1.226 -18.186 -6.761 1.00 86.62 88 ARG A O 1
ATOM 748 N N . LYS A 1 89 ? 1.749 -17.127 -8.680 1.00 79.19 89 LYS A N 1
ATOM 749 C CA . LYS A 1 89 ? 0.532 -17.559 -9.370 1.00 79.19 89 LYS A CA 1
ATOM 750 C C . LYS A 1 89 ? 0.542 -19.089 -9.349 1.00 79.19 89 LYS A C 1
ATOM 752 O O . LYS A 1 89 ? 1.601 -19.645 -9.663 1.00 79.19 89 LYS A O 1
ATOM 757 N N . PRO A 1 90 ? -0.561 -19.763 -8.969 1.00 73.69 90 PRO A N 1
ATOM 758 C CA . PRO A 1 90 ? -0.647 -21.194 -9.192 1.00 73.69 90 PRO A CA 1
ATOM 759 C C . PRO A 1 90 ? -0.372 -21.364 -10.678 1.00 73.69 90 PRO A C 1
ATOM 761 O O . PRO A 1 90 ? -1.077 -20.778 -11.503 1.00 73.69 90 PRO A O 1
ATOM 764 N N . SER A 1 91 ? 0.743 -22.021 -11.003 1.00 63.12 91 SER A N 1
ATOM 765 C CA . SER A 1 91 ? 1.050 -22.350 -12.383 1.00 63.12 91 SER A CA 1
ATOM 766 C C . SER A 1 91 ? -0.162 -23.131 -12.845 1.00 63.12 91 SER A C 1
ATOM 768 O O . SER A 1 91 ? -0.428 -24.213 -12.321 1.00 63.12 91 SER A O 1
ATOM 770 N N . VAL A 1 92 ? -0.980 -22.521 -13.703 1.00 67.38 92 VAL A N 1
ATOM 771 C CA . VAL A 1 92 ? -2.059 -23.240 -14.358 1.00 67.38 92 VAL A CA 1
ATOM 772 C C . VAL A 1 92 ? -1.300 -24.292 -15.133 1.00 67.38 92 VAL A C 1
ATOM 774 O O . VAL A 1 92 ? -0.614 -23.945 -16.096 1.00 67.38 92 VAL A O 1
ATOM 777 N N . ALA A 1 93 ? -1.302 -25.527 -14.620 1.00 61.94 93 ALA A N 1
ATOM 778 C CA . ALA A 1 93 ? -0.691 -26.651 -15.298 1.00 61.94 93 ALA A CA 1
ATOM 779 C C . ALA A 1 93 ? -1.172 -26.536 -16.743 1.00 61.94 93 ALA A C 1
ATOM 781 O O . ALA A 1 93 ? -2.393 -26.443 -16.921 1.00 61.94 93 ALA A O 1
ATOM 782 N N . PRO A 1 94 ? -0.258 -26.368 -17.721 1.00 62.25 94 PRO A N 1
ATOM 783 C CA . PRO A 1 94 ? -0.640 -26.093 -19.094 1.00 62.25 94 PRO A CA 1
ATOM 784 C C . PRO A 1 94 ? -1.659 -27.156 -19.442 1.00 62.25 94 PRO A C 1
ATOM 786 O O . PRO A 1 94 ? -1.333 -28.343 -19.385 1.00 62.25 94 PRO A O 1
ATOM 789 N N . ALA A 1 95 ? -2.911 -26.723 -19.631 1.00 62.69 95 ALA A N 1
ATOM 790 C CA . ALA A 1 95 ? -4.011 -27.613 -19.929 1.00 62.69 95 ALA A CA 1
ATOM 791 C C . ALA A 1 95 ? -3.502 -28.466 -21.076 1.00 62.69 95 ALA A C 1
ATOM 793 O O . ALA A 1 95 ? -3.160 -27.915 -22.125 1.00 62.69 95 ALA A O 1
ATOM 794 N N . VAL A 1 96 ? -3.305 -29.758 -20.789 1.00 65.88 96 VAL A N 1
ATOM 795 C CA . VAL A 1 96 ? -2.749 -30.731 -21.722 1.00 65.88 96 VAL A CA 1
ATOM 796 C C . VAL A 1 96 ? -3.421 -30.427 -23.051 1.00 65.88 96 VAL A C 1
ATOM 798 O O . VAL A 1 96 ? -4.658 -30.441 -23.076 1.00 65.88 96 VAL A O 1
ATOM 801 N N . PRO A 1 97 ? -2.666 -30.025 -24.095 1.00 68.94 97 PRO A N 1
ATOM 802 C CA . PRO A 1 97 ? -3.279 -29.655 -25.356 1.00 68.94 97 PRO A CA 1
ATOM 803 C C . PRO A 1 97 ? -4.209 -30.809 -25.716 1.00 68.94 97 PRO A C 1
ATOM 805 O O . PRO A 1 97 ? -3.753 -31.959 -25.652 1.00 68.94 97 PRO A O 1
ATOM 808 N N . PRO A 1 98 ? -5.510 -30.556 -25.963 1.00 66.62 98 PRO A N 1
ATOM 809 C CA . PRO A 1 98 ? -6.442 -31.625 -26.258 1.00 66.62 98 PRO A CA 1
ATOM 810 C C . PRO A 1 98 ? -5.809 -32.440 -27.374 1.00 66.62 98 PRO A C 1
ATOM 812 O O . PRO A 1 98 ? -5.481 -31.897 -28.431 1.00 66.62 98 PRO A O 1
ATOM 815 N N . LYS A 1 99 ? -5.535 -33.712 -27.059 1.00 66.12 99 LYS A N 1
ATOM 816 C CA . LYS A 1 99 ? -4.987 -34.711 -27.971 1.00 66.12 99 LYS A CA 1
ATOM 817 C C . LYS A 1 99 ? -5.615 -34.450 -29.339 1.00 66.12 99 LYS A C 1
ATOM 819 O O . LYS A 1 99 ? -6.846 -34.467 -29.401 1.00 66.12 99 LYS A O 1
ATOM 824 N N . PRO A 1 100 ? -4.829 -34.123 -30.382 1.00 58.84 100 PRO A N 1
ATOM 825 C CA . PRO A 1 100 ? -5.386 -33.737 -31.665 1.00 58.84 100 PRO A CA 1
ATOM 826 C C . PRO A 1 100 ? -6.283 -34.878 -32.127 1.00 58.84 100 PRO A C 1
ATOM 828 O O . PRO A 1 100 ? -5.809 -35.976 -32.421 1.00 58.84 100 PRO A O 1
ATOM 831 N N . ALA A 1 101 ? -7.594 -34.636 -32.100 1.00 57.69 101 ALA A N 1
ATOM 832 C CA . ALA A 1 101 ? -8.552 -35.518 -32.725 1.00 57.69 101 ALA A CA 1
ATOM 833 C C . ALA A 1 101 ? -8.115 -35.629 -34.183 1.00 57.69 101 ALA A C 1
ATOM 835 O O . ALA A 1 101 ? -7.949 -34.616 -34.869 1.00 57.69 101 ALA A O 1
ATOM 836 N N . ALA A 1 102 ? -7.830 -36.862 -34.590 1.00 54.66 102 ALA A N 1
ATOM 837 C CA . ALA A 1 102 ? -7.391 -37.222 -35.920 1.00 54.66 102 ALA A CA 1
ATOM 838 C C . ALA A 1 102 ? -8.251 -36.499 -36.964 1.00 54.66 102 ALA A C 1
ATOM 840 O O . ALA A 1 102 ? -9.444 -36.773 -37.094 1.00 54.66 102 ALA A O 1
ATOM 841 N N . LYS A 1 103 ? -7.649 -35.564 -37.705 1.00 57.00 103 LYS A N 1
ATOM 842 C CA . LYS A 1 103 ? -8.222 -35.147 -38.982 1.00 57.00 103 LYS A CA 1
ATOM 843 C C . LYS A 1 103 ? -7.960 -36.276 -39.981 1.00 57.00 103 LYS A C 1
ATOM 845 O O . LYS A 1 103 ? -6.811 -36.715 -40.080 1.00 57.00 103 LYS A O 1
ATOM 850 N N . PRO A 1 104 ? -8.992 -36.762 -40.688 1.00 56.09 104 PRO A N 1
ATOM 851 C CA . PRO A 1 104 ? -8.813 -37.761 -41.720 1.00 56.09 104 PRO A CA 1
ATOM 852 C C . PRO A 1 104 ? -8.015 -37.174 -42.888 1.00 56.09 104 PRO A C 1
ATOM 854 O O . PRO A 1 104 ? -8.122 -35.996 -43.227 1.00 56.09 104 PRO A O 1
ATOM 857 N N . VAL A 1 105 ? -7.193 -38.057 -43.444 1.00 59.06 105 VAL A N 1
ATOM 858 C CA . VAL A 1 105 ? -6.462 -37.994 -44.711 1.00 59.06 105 VAL A CA 1
ATOM 859 C C . VAL A 1 105 ? -7.196 -37.192 -45.792 1.00 59.06 105 VAL A C 1
ATOM 861 O O . VAL A 1 105 ? -8.373 -37.430 -46.048 1.00 59.06 105 VAL A O 1
ATOM 864 N N . GLY A 1 106 ? -6.470 -36.306 -46.483 1.00 58.94 106 GLY A N 1
ATOM 865 C CA . GLY A 1 106 ? -6.983 -35.641 -47.680 1.00 58.94 106 GLY A CA 1
ATOM 866 C C . GLY A 1 106 ? -6.060 -34.586 -48.290 1.00 58.94 106 GLY A C 1
ATOM 867 O O . GLY A 1 106 ? -6.324 -33.400 -48.155 1.00 58.94 106 GLY A O 1
ATOM 868 N N . THR A 1 107 ? -5.033 -35.058 -49.009 1.00 48.00 107 THR A N 1
ATOM 869 C CA . THR A 1 107 ? -4.369 -34.431 -50.182 1.00 48.00 107 THR A CA 1
ATOM 870 C C . THR A 1 107 ? -3.605 -33.096 -50.055 1.00 48.00 107 THR A C 1
ATOM 872 O O . THR A 1 107 ? -4.155 -32.023 -49.840 1.00 48.00 107 THR A O 1
ATOM 875 N N . ALA A 1 108 ? -2.295 -33.218 -50.308 1.00 54.59 108 ALA A N 1
ATOM 876 C CA . ALA A 1 108 ? -1.294 -32.206 -50.687 1.00 54.59 108 ALA A CA 1
ATOM 877 C C . ALA A 1 108 ? -1.543 -31.662 -52.134 1.00 54.59 108 ALA A C 1
ATOM 879 O O . ALA A 1 108 ? -2.507 -32.133 -52.740 1.00 54.59 108 ALA A O 1
ATOM 880 N N . PRO A 1 109 ? -0.695 -30.801 -52.769 1.00 58.94 109 PRO A N 1
ATOM 881 C CA . PRO A 1 109 ? 0.618 -30.289 -52.342 1.00 58.94 109 PRO A CA 1
ATOM 882 C C . PRO A 1 109 ? 0.959 -28.803 -52.666 1.00 58.94 109 PRO A C 1
ATOM 884 O O . PRO A 1 109 ? 0.310 -28.131 -53.454 1.00 58.94 109 PRO A O 1
ATOM 887 N N . ALA A 1 110 ? 2.091 -28.383 -52.083 1.00 51.97 110 ALA A N 1
ATOM 888 C CA . ALA A 1 110 ? 3.127 -27.478 -52.609 1.00 51.97 110 ALA A CA 1
ATOM 889 C C . ALA A 1 110 ? 2.799 -26.014 -52.966 1.00 51.97 110 ALA A C 1
ATOM 891 O O . ALA A 1 110 ? 2.228 -25.748 -54.011 1.00 51.97 110 ALA A O 1
ATOM 892 N N . VAL A 1 111 ? 3.424 -25.079 -52.230 1.00 54.53 111 VAL A N 1
ATOM 893 C CA . VAL A 1 111 ? 4.361 -24.111 -52.837 1.00 54.53 111 VAL A CA 1
ATOM 894 C C . VAL A 1 111 ? 5.512 -23.846 -51.857 1.00 54.53 111 VAL A C 1
ATOM 896 O O . VAL A 1 111 ? 5.300 -23.494 -50.698 1.00 54.53 111 VAL A O 1
ATOM 899 N N . GLN A 1 112 ? 6.734 -24.075 -52.333 1.00 50.81 112 GLN A N 1
ATOM 900 C CA . GLN A 1 112 ? 7.995 -23.710 -51.692 1.00 50.81 112 GLN A CA 1
ATOM 901 C C . GLN A 1 112 ? 8.256 -22.210 -51.883 1.00 50.81 112 GLN A C 1
ATOM 903 O O . GLN A 1 112 ? 7.970 -21.664 -52.944 1.00 50.81 112 GLN A O 1
ATOM 908 N N . GLY A 1 113 ? 8.864 -21.560 -50.894 1.00 49.34 113 GLY A N 1
ATOM 909 C CA . GLY A 1 113 ? 9.304 -20.172 -51.015 1.00 49.34 113 GLY A CA 1
ATOM 910 C C . GLY A 1 113 ? 10.205 -19.769 -49.861 1.00 49.34 113 GLY A C 1
ATOM 911 O O . GLY A 1 113 ? 9.761 -19.143 -48.905 1.00 49.34 113 GLY A O 1
ATOM 912 N N . ALA A 1 114 ? 11.469 -20.173 -49.943 1.00 47.91 114 ALA A N 1
ATOM 913 C CA . ALA A 1 114 ? 12.541 -19.661 -49.107 1.00 47.91 114 ALA A CA 1
ATOM 914 C C . ALA A 1 114 ? 12.900 -18.229 -49.532 1.00 47.91 114 ALA A C 1
ATOM 916 O O . ALA A 1 114 ? 13.131 -17.994 -50.714 1.00 47.91 114 ALA A O 1
ATOM 917 N N . ALA A 1 115 ? 13.022 -17.305 -48.579 1.00 43.25 115 ALA A N 1
ATOM 918 C CA . ALA A 1 115 ? 13.961 -16.188 -48.668 1.00 43.25 115 ALA A CA 1
ATOM 919 C C . ALA A 1 115 ? 14.177 -15.573 -47.283 1.00 43.25 115 ALA A C 1
ATOM 921 O O . ALA A 1 115 ? 13.250 -15.119 -46.616 1.00 43.25 115 ALA A O 1
ATOM 922 N N . ALA A 1 116 ? 15.439 -15.577 -46.872 1.00 48.59 116 ALA A N 1
ATOM 923 C CA . ALA A 1 116 ? 15.952 -14.830 -45.746 1.00 48.59 116 ALA A CA 1
ATOM 924 C C . 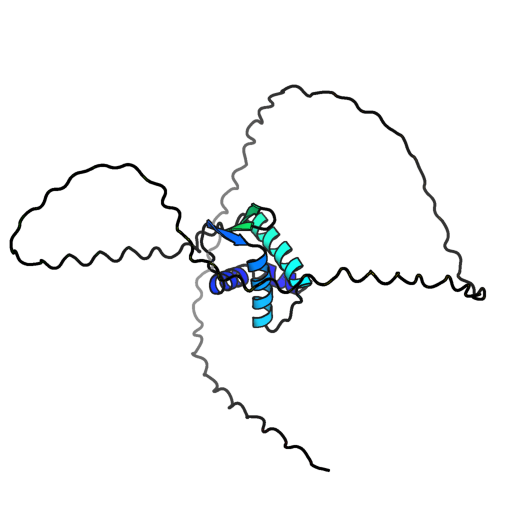ALA A 1 116 ? 15.838 -13.316 -45.998 1.00 48.59 116 ALA A C 1
ATOM 926 O O . ALA A 1 116 ? 16.183 -12.847 -47.080 1.00 48.59 116 ALA A O 1
ATOM 927 N N . ALA A 1 117 ? 15.442 -12.556 -44.976 1.00 44.25 117 ALA A N 1
ATOM 928 C CA . ALA A 1 117 ? 15.794 -11.146 -44.846 1.00 44.25 117 ALA A CA 1
ATOM 929 C C . ALA A 1 117 ? 15.778 -10.724 -43.367 1.00 44.25 117 ALA A C 1
ATOM 931 O O . ALA A 1 117 ? 14.874 -11.044 -42.599 1.00 44.25 117 ALA A O 1
ATOM 932 N N . THR A 1 118 ? 16.845 -10.028 -43.005 1.00 47.06 118 THR A N 1
ATOM 933 C CA . THR A 1 118 ? 17.222 -9.387 -41.741 1.00 47.06 118 THR A CA 1
ATOM 934 C C . THR A 1 118 ? 16.169 -8.373 -41.229 1.00 47.06 118 THR A C 1
ATOM 936 O O . THR A 1 118 ? 15.283 -7.959 -41.978 1.00 47.06 118 THR A O 1
ATOM 939 N N . PRO A 1 119 ? 16.243 -7.940 -39.951 1.00 53.56 119 PRO A N 1
ATOM 940 C CA . PRO A 1 119 ? 15.184 -7.206 -39.272 1.00 53.56 119 PRO A CA 1
ATOM 941 C C . PRO A 1 119 ? 15.214 -5.720 -39.647 1.00 53.56 119 PRO A C 1
ATOM 943 O O . PRO A 1 119 ? 16.133 -4.988 -39.284 1.00 53.56 119 PRO A O 1
ATOM 946 N N . ALA A 1 120 ? 14.176 -5.254 -40.338 1.00 43.84 120 ALA A N 1
ATOM 947 C CA . ALA A 1 120 ? 13.921 -3.831 -40.502 1.00 43.84 120 ALA A CA 1
ATOM 948 C C . ALA A 1 120 ? 13.052 -3.331 -39.341 1.00 43.84 120 ALA A C 1
ATOM 950 O O . ALA A 1 120 ? 11.896 -3.731 -39.173 1.00 43.84 120 ALA A O 1
ATOM 951 N N . ALA A 1 121 ? 13.632 -2.442 -38.535 1.00 56.19 121 ALA A N 1
ATOM 952 C CA . ALA A 1 121 ? 12.957 -1.665 -37.509 1.00 56.19 121 ALA A CA 1
ATOM 953 C C . ALA A 1 121 ? 11.758 -0.914 -38.110 1.00 56.19 121 ALA A C 1
ATOM 955 O O . ALA A 1 121 ? 11.896 0.160 -38.693 1.00 56.19 121 ALA A O 1
ATOM 956 N N . THR A 1 122 ? 10.565 -1.477 -37.944 1.00 45.28 122 THR A N 1
ATOM 957 C CA . THR A 1 122 ? 9.320 -0.794 -38.278 1.00 45.28 122 THR A CA 1
ATOM 958 C C . THR A 1 122 ? 8.873 -0.068 -37.019 1.00 45.28 122 THR A C 1
ATOM 960 O O . THR A 1 122 ? 8.334 -0.671 -36.092 1.00 45.28 122 THR A O 1
ATOM 963 N N . LYS A 1 123 ? 9.170 1.236 -36.951 1.00 55.03 123 LYS A N 1
ATOM 964 C CA . LYS A 1 123 ? 8.546 2.147 -35.985 1.00 55.03 123 LYS A CA 1
ATOM 965 C C . LYS A 1 123 ? 7.029 1.922 -36.040 1.00 55.03 123 LYS A C 1
ATOM 967 O O . LYS A 1 123 ? 6.466 2.082 -37.124 1.00 55.03 123 LYS A O 1
ATOM 972 N N . PRO A 1 124 ? 6.346 1.601 -34.928 1.00 58.19 124 PRO A N 1
ATOM 973 C CA . PRO A 1 124 ? 4.901 1.722 -34.893 1.00 58.19 124 PRO A CA 1
ATOM 974 C C . PRO A 1 124 ? 4.572 3.202 -35.103 1.00 58.19 124 PRO A C 1
ATOM 976 O O . PRO A 1 124 ? 4.837 4.048 -34.248 1.00 58.19 124 PRO A O 1
ATOM 979 N N . SER A 1 125 ? 4.066 3.511 -36.295 1.00 62.72 125 SER A N 1
ATOM 980 C CA . SER A 1 125 ? 3.436 4.786 -36.606 1.00 62.72 125 SER A CA 1
ATOM 981 C C . SER A 1 125 ? 2.215 4.902 -35.700 1.00 62.72 125 SER A C 1
ATOM 983 O O . SER A 1 125 ? 1.183 4.275 -35.935 1.00 62.72 125 SER A O 1
ATOM 985 N N . LEU A 1 126 ? 2.385 5.615 -34.587 1.00 66.31 126 LEU A N 1
ATOM 986 C CA . LEU A 1 126 ? 1.288 6.004 -33.715 1.00 66.31 126 LEU A CA 1
ATOM 987 C C . LEU A 1 126 ? 0.302 6.840 -34.543 1.00 66.31 126 LEU A C 1
ATOM 989 O O . LEU A 1 126 ? 0.742 7.732 -35.276 1.00 66.31 126 LEU A O 1
ATOM 993 N N . PRO A 1 127 ? -1.015 6.592 -34.436 1.00 69.06 127 PRO A N 1
ATOM 994 C CA . PRO A 1 127 ? -1.997 7.481 -35.035 1.00 69.06 127 PRO A CA 1
ATOM 995 C C . PRO A 1 127 ? -1.788 8.903 -34.489 1.00 69.06 127 PRO A C 1
ATOM 997 O O . PRO A 1 127 ? -1.409 9.055 -33.321 1.00 69.06 127 PRO A O 1
ATOM 1000 N N . PRO A 1 128 ? -2.017 9.950 -35.302 1.00 66.19 128 PRO A N 1
ATOM 1001 C CA . PRO A 1 128 ? -1.892 11.323 -34.846 1.00 66.19 128 PRO A CA 1
ATOM 1002 C C . PRO A 1 128 ? -2.822 11.523 -33.651 1.00 66.19 128 PRO A C 1
ATOM 1004 O O . PRO A 1 128 ? -4.046 11.484 -33.776 1.00 66.19 128 PRO A O 1
ATOM 1007 N N . ILE A 1 129 ? -2.231 11.715 -32.471 1.00 64.25 129 ILE A N 1
ATOM 1008 C CA . ILE A 1 129 ? -2.951 12.237 -31.318 1.00 64.25 129 ILE A CA 1
ATOM 1009 C C . ILE A 1 129 ? -3.469 13.594 -31.768 1.00 64.25 129 ILE A C 1
ATOM 1011 O O . ILE A 1 129 ? -2.693 14.525 -31.992 1.00 64.25 129 ILE A O 1
ATOM 1015 N N . ASN A 1 130 ? -4.785 13.662 -31.945 1.00 58.22 130 ASN A N 1
ATOM 1016 C CA . ASN A 1 130 ? -5.537 14.875 -32.182 1.00 58.22 130 ASN A CA 1
ATOM 1017 C C . ASN A 1 130 ? -5.337 15.766 -30.948 1.00 58.22 130 ASN A C 1
ATOM 1019 O O . ASN A 1 130 ? -6.058 15.668 -29.957 1.00 58.22 130 ASN A O 1
ATOM 1023 N N . ARG A 1 131 ? -4.244 16.531 -30.956 1.00 52.34 131 ARG A N 1
ATOM 1024 C CA . ARG A 1 131 ? -3.869 17.461 -29.900 1.00 52.34 131 ARG A CA 1
ATOM 1025 C C . ARG A 1 131 ? -4.890 18.596 -29.988 1.00 52.34 131 ARG A C 1
ATOM 1027 O O . ARG A 1 131 ? -4.873 19.299 -31.000 1.00 52.34 131 ARG A O 1
ATOM 1034 N N . PRO A 1 132 ? -5.795 18.773 -29.007 1.00 55.94 132 PRO A N 1
ATOM 1035 C CA . PRO A 1 132 ? -6.666 19.934 -29.012 1.00 55.94 132 PRO A CA 1
ATOM 1036 C C . PRO A 1 132 ? -5.776 21.172 -29.084 1.00 55.94 132 PRO A C 1
ATOM 1038 O O . PRO A 1 132 ? -4.759 21.262 -28.386 1.00 55.94 132 PRO A O 1
ATOM 1041 N N . ALA A 1 133 ? -6.131 22.056 -30.013 1.00 45.91 133 ALA A N 1
ATOM 1042 C CA . ALA A 1 133 ? -5.449 23.307 -30.262 1.00 45.91 133 ALA A CA 1
ATOM 1043 C C . ALA A 1 133 ? -5.121 23.997 -28.938 1.00 45.91 133 ALA A C 1
ATOM 1045 O O . ALA A 1 133 ? -5.936 24.027 -28.015 1.00 45.91 133 ALA A O 1
ATOM 1046 N N . ALA A 1 134 ? -3.899 24.518 -28.872 1.00 46.12 134 ALA A N 1
ATOM 1047 C CA . ALA A 1 134 ? -3.406 25.344 -27.793 1.00 46.12 134 ALA A CA 1
ATOM 1048 C C . ALA A 1 134 ? -4.468 26.379 -27.395 1.00 46.12 134 ALA A C 1
ATOM 1050 O O . ALA A 1 134 ? -4.695 27.361 -28.101 1.00 46.12 134 ALA A O 1
ATOM 1051 N N . VAL A 1 135 ? -5.115 26.154 -26.250 1.00 50.97 135 VAL A N 1
ATOM 1052 C CA . VAL A 1 135 ? -5.740 27.242 -25.511 1.00 50.97 135 VAL A CA 1
ATOM 1053 C C . VAL A 1 135 ? -4.606 28.181 -25.140 1.00 50.97 135 VAL A C 1
ATOM 1055 O O . VAL A 1 135 ? -3.607 27.775 -24.544 1.00 50.97 135 VAL A O 1
ATOM 1058 N N . ALA A 1 136 ? -4.770 29.410 -25.610 1.00 52.25 136 ALA A N 1
ATOM 1059 C CA . ALA A 1 136 ? -3.871 30.528 -25.461 1.00 52.25 136 ALA A CA 1
ATOM 1060 C C . ALA A 1 136 ? -3.206 30.566 -24.082 1.00 52.25 136 ALA A C 1
ATOM 1062 O O . ALA A 1 136 ? -3.864 30.462 -23.045 1.00 52.25 136 ALA A O 1
ATOM 1063 N N . SER A 1 137 ? -1.893 30.781 -24.105 1.00 52.69 137 SER A N 1
ATOM 1064 C CA . SER A 1 137 ? -1.110 31.238 -22.968 1.00 52.69 137 SER A CA 1
ATOM 1065 C C . SER A 1 137 ? -1.891 32.303 -22.187 1.00 52.69 137 SER A C 1
ATOM 1067 O O . SER A 1 137 ? -2.221 33.345 -22.767 1.00 52.69 137 SER A O 1
ATOM 1069 N N . PRO A 1 138 ? -2.182 32.112 -20.888 1.00 56.25 138 PRO A N 1
ATOM 1070 C CA . PRO A 1 138 ? -2.574 33.233 -20.062 1.00 56.25 138 PRO A CA 1
ATOM 1071 C C . PRO A 1 138 ? -1.396 34.208 -20.052 1.00 56.25 138 PRO A C 1
ATOM 1073 O O . PRO A 1 138 ? -0.269 33.873 -19.687 1.00 56.25 138 PRO A O 1
ATOM 1076 N N . LYS A 1 139 ? -1.681 35.410 -20.545 1.00 59.09 139 LYS A N 1
ATOM 1077 C CA . LYS A 1 139 ? -0.886 36.631 -20.428 1.00 59.09 139 LYS A CA 1
ATOM 1078 C C . LYS A 1 139 ? -0.150 36.640 -19.073 1.00 59.09 139 LYS A C 1
ATOM 1080 O O . LYS A 1 139 ? -0.808 36.358 -18.070 1.00 59.09 139 LYS A O 1
ATOM 1085 N N . PRO A 1 140 ? 1.153 36.973 -18.999 1.00 53.50 140 PRO A N 1
ATOM 1086 C CA . PRO A 1 140 ? 1.821 37.231 -17.728 1.00 53.50 140 PRO A CA 1
ATOM 1087 C C . PRO A 1 140 ? 1.188 38.483 -17.106 1.00 53.50 140 PRO A C 1
ATOM 1089 O O . PRO A 1 140 ? 1.624 39.611 -17.319 1.00 53.50 140 PRO A O 1
ATOM 1092 N N . GLY A 1 141 ? 0.070 38.280 -16.412 1.00 55.50 141 GLY A N 1
ATOM 1093 C CA . GLY A 1 141 ? -0.549 39.262 -15.547 1.00 55.50 141 GLY A CA 1
ATOM 1094 C C . GLY A 1 141 ? 0.389 39.454 -14.375 1.00 55.50 141 GLY A C 1
ATOM 1095 O O . GLY A 1 141 ? 0.723 38.486 -13.692 1.00 55.50 141 GLY A O 1
ATOM 1096 N N . GLY A 1 142 ? 0.865 40.686 -14.218 1.00 55.41 142 GLY A N 1
ATOM 1097 C CA . GLY A 1 142 ? 1.783 41.070 -13.163 1.00 55.41 142 GLY A CA 1
ATOM 1098 C C . GLY A 1 142 ? 1.343 40.498 -11.824 1.00 55.41 142 GLY A C 1
ATOM 1099 O O . GLY A 1 142 ? 0.178 40.595 -11.435 1.00 55.41 142 GLY A O 1
ATOM 1100 N N . LEU A 1 143 ? 2.306 39.894 -11.134 1.00 58.44 143 LEU A N 1
ATOM 1101 C CA . LEU A 1 143 ? 2.201 39.642 -9.709 1.00 58.44 143 LEU A CA 1
ATOM 1102 C C . LEU A 1 143 ? 1.716 40.939 -9.042 1.00 58.44 143 LEU A C 1
ATOM 1104 O O . LEU A 1 143 ? 2.360 41.977 -9.231 1.00 58.44 143 LEU A O 1
ATOM 1108 N N . PRO A 1 144 ? 0.606 40.925 -8.286 1.00 65.25 144 PRO A N 1
ATOM 1109 C CA . PRO A 1 144 ? 0.312 42.045 -7.414 1.00 65.25 144 PRO A CA 1
ATOM 1110 C C . PRO A 1 144 ? 1.494 42.194 -6.444 1.00 65.25 144 PRO A C 1
ATOM 1112 O O . PRO A 1 144 ? 2.008 41.179 -5.954 1.00 65.25 144 PRO A O 1
ATOM 1115 N N . PRO A 1 145 ? 1.968 43.421 -6.170 1.00 64.94 145 PRO A N 1
ATOM 1116 C CA . PRO A 1 145 ? 2.964 43.621 -5.136 1.00 64.94 145 PRO A CA 1
ATOM 1117 C C . PRO A 1 145 ? 2.416 43.028 -3.839 1.00 64.94 145 PRO A C 1
ATOM 1119 O O . PRO A 1 145 ? 1.299 43.333 -3.421 1.00 64.94 145 PRO A O 1
ATOM 1122 N N . LEU A 1 146 ? 3.205 42.154 -3.217 1.00 59.88 146 LEU A N 1
ATOM 1123 C CA . LEU A 1 146 ? 3.015 41.770 -1.829 1.00 59.88 146 LEU A CA 1
ATOM 1124 C C . LEU A 1 146 ? 3.056 43.060 -1.008 1.00 59.88 146 LEU A C 1
ATOM 1126 O O . LEU A 1 146 ? 4.131 43.574 -0.693 1.00 59.88 146 LEU A O 1
ATOM 1130 N N . SER A 1 147 ? 1.878 43.600 -0.701 1.00 54.66 147 SER A N 1
ATOM 1131 C CA . SER A 1 147 ? 1.696 44.629 0.308 1.00 54.66 147 SER A CA 1
ATOM 1132 C C . SER A 1 147 ? 2.255 44.079 1.612 1.00 54.66 147 SER A C 1
ATOM 1134 O O . SER A 1 147 ? 1.604 43.302 2.310 1.00 54.66 147 SER A O 1
ATOM 1136 N N . ARG A 1 148 ? 3.501 44.452 1.918 1.00 49.81 148 ARG A N 1
ATOM 1137 C CA . ARG A 1 148 ? 4.066 44.331 3.260 1.00 49.81 148 ARG A CA 1
ATOM 1138 C C . ARG A 1 148 ? 3.092 45.060 4.187 1.00 49.81 148 ARG A C 1
ATOM 1140 O O . ARG A 1 148 ? 2.875 46.254 3.968 1.00 49.81 148 ARG A O 1
ATOM 1147 N N . PRO A 1 149 ? 2.497 44.405 5.197 1.00 52.56 149 PRO A N 1
ATOM 1148 C CA . PRO A 1 149 ? 1.850 45.152 6.255 1.00 52.56 149 PRO A CA 1
ATOM 1149 C C . PRO A 1 149 ? 2.923 46.037 6.890 1.00 52.56 149 PRO A C 1
ATOM 1151 O O . PRO A 1 149 ? 3.979 45.561 7.318 1.00 52.56 149 PRO A O 1
ATOM 1154 N N . ALA A 1 150 ? 2.672 47.343 6.844 1.00 44.03 150 ALA A N 1
ATOM 1155 C CA . ALA A 1 150 ? 3.473 48.342 7.514 1.00 44.03 150 ALA A CA 1
ATOM 1156 C C . ALA A 1 150 ? 3.650 47.939 8.980 1.00 44.03 150 ALA A C 1
ATOM 1158 O O . ALA A 1 150 ? 2.715 47.457 9.624 1.00 44.03 150 ALA A O 1
ATOM 1159 N N . ALA A 1 151 ? 4.865 48.133 9.483 1.00 47.38 151 ALA A N 1
ATOM 1160 C CA . ALA A 1 151 ? 5.175 48.036 10.893 1.00 47.38 151 ALA A CA 1
ATOM 1161 C C . ALA A 1 151 ? 4.260 48.999 11.662 1.00 47.38 151 ALA A C 1
ATOM 1163 O O . ALA A 1 151 ? 4.491 50.204 11.703 1.00 47.38 151 ALA A O 1
ATOM 1164 N N . GLY A 1 152 ? 3.191 48.453 12.237 1.00 44.25 152 GLY A N 1
ATOM 1165 C CA . GLY A 1 152 ? 2.411 49.124 13.256 1.00 44.25 152 GLY A CA 1
ATOM 1166 C C . GLY A 1 152 ? 3.223 49.117 14.540 1.00 44.25 152 GLY A C 1
ATOM 1167 O O . GLY A 1 152 ? 3.375 48.081 15.184 1.00 44.25 152 GLY A O 1
ATOM 1168 N N . THR A 1 153 ? 3.752 50.278 14.902 1.00 51.16 153 THR A N 1
ATOM 1169 C CA . THR A 1 153 ? 4.190 50.620 16.252 1.00 51.16 153 THR A CA 1
ATOM 1170 C C . THR A 1 153 ? 2.992 50.528 17.198 1.00 51.16 153 THR A C 1
ATOM 1172 O O . THR A 1 153 ? 2.304 51.505 17.474 1.00 51.16 153 THR A O 1
ATOM 1175 N N . ALA A 1 154 ? 2.717 49.323 17.695 1.00 44.19 154 ALA A N 1
ATOM 1176 C CA . ALA A 1 154 ? 1.826 49.125 18.824 1.00 44.19 154 ALA A CA 1
ATOM 1177 C C . ALA A 1 154 ? 2.626 49.342 20.114 1.00 44.19 154 ALA A C 1
ATOM 1179 O O . ALA A 1 154 ? 3.333 48.460 20.598 1.00 44.19 154 ALA A O 1
ATOM 1180 N N . THR A 1 155 ? 2.508 50.552 20.655 1.00 53.84 155 THR A N 1
ATOM 1181 C CA . THR A 1 155 ? 2.826 50.893 22.041 1.00 53.84 155 THR A CA 1
ATOM 1182 C C . THR A 1 155 ? 2.021 49.983 22.972 1.00 53.84 155 THR A C 1
ATOM 1184 O O . THR A 1 155 ? 0.854 50.246 23.257 1.00 53.84 155 THR A O 1
ATOM 1187 N N . ALA A 1 156 ? 2.635 48.896 23.439 1.00 44.84 156 ALA A N 1
ATOM 1188 C CA . ALA A 1 156 ? 2.082 48.020 24.462 1.00 44.84 156 ALA A CA 1
ATOM 1189 C C . ALA A 1 156 ? 2.838 48.221 25.784 1.00 44.84 156 ALA A C 1
ATOM 1191 O O . ALA A 1 156 ? 3.991 47.836 25.955 1.00 44.84 156 ALA A O 1
ATOM 1192 N N . LYS A 1 157 ? 2.125 48.890 26.687 1.00 51.06 157 LYS A N 1
ATOM 1193 C CA . LYS A 1 157 ? 2.227 48.955 28.150 1.00 51.06 157 LYS A CA 1
ATOM 1194 C C . LYS A 1 157 ? 3.085 47.839 28.806 1.00 51.06 157 LYS A C 1
ATOM 1196 O O . LYS A 1 157 ? 2.817 46.663 28.563 1.00 51.06 157 LYS A O 1
ATOM 1201 N N . PRO A 1 158 ? 4.035 48.170 29.705 1.00 50.12 158 PRO A N 1
ATOM 1202 C CA . PRO A 1 158 ? 4.825 47.181 30.433 1.00 50.12 158 PRO A CA 1
ATOM 1203 C C . PRO A 1 158 ? 3.989 46.564 31.565 1.00 50.12 158 PRO A C 1
ATOM 1205 O O . PRO A 1 158 ? 3.658 47.227 32.546 1.00 50.12 158 PRO A O 1
ATOM 1208 N N . GLY A 1 159 ? 3.629 45.291 31.420 1.00 54.19 159 GLY A N 1
ATOM 1209 C CA . GLY A 1 159 ? 3.053 44.455 32.474 1.00 54.19 159 GLY A CA 1
ATOM 1210 C C . GLY A 1 159 ? 3.939 43.229 32.652 1.00 54.19 159 GLY A C 1
ATOM 1211 O O . GLY A 1 159 ? 4.189 42.513 31.687 1.00 54.19 159 GLY A O 1
ATOM 1212 N N . GLY A 1 160 ? 4.484 43.062 33.856 1.00 58.53 160 GLY A N 1
ATOM 1213 C CA . GLY A 1 160 ? 5.650 42.233 34.140 1.00 58.53 160 GLY A CA 1
ATOM 1214 C C . GLY A 1 160 ? 5.514 40.743 33.822 1.00 58.53 160 GLY A C 1
ATOM 1215 O O . GLY A 1 160 ? 4.503 40.107 34.107 1.00 58.53 160 GLY A O 1
ATOM 1216 N N . LEU A 1 161 ? 6.614 40.193 33.309 1.00 44.84 161 LEU A N 1
ATOM 1217 C CA . LEU A 1 161 ? 6.931 38.770 33.330 1.00 44.84 161 LEU A CA 1
ATOM 1218 C C . LEU A 1 161 ? 8.100 38.537 34.307 1.00 44.84 161 LEU A C 1
ATOM 1220 O O . LEU A 1 161 ? 9.034 39.343 34.334 1.00 44.84 161 LEU A O 1
ATOM 1224 N N . PRO A 1 162 ? 8.054 37.463 35.117 1.00 63.28 162 PRO A N 1
ATOM 1225 C CA . PRO A 1 162 ? 9.099 37.124 36.080 1.00 63.28 162 PRO A CA 1
ATOM 1226 C C . PRO A 1 162 ? 10.398 36.637 35.404 1.00 63.28 162 PRO A C 1
ATOM 1228 O O . PRO A 1 162 ? 10.376 36.184 34.256 1.00 63.28 162 PRO A O 1
ATOM 1231 N N . PRO A 1 163 ? 11.540 36.701 36.115 1.00 59.91 163 PRO A N 1
ATOM 1232 C CA . PRO A 1 163 ? 12.856 36.417 35.553 1.00 59.91 163 PRO A CA 1
ATOM 1233 C C . PRO A 1 163 ? 13.084 34.916 35.331 1.00 59.91 163 PRO A C 1
ATOM 1235 O O . PRO A 1 163 ? 13.094 34.122 36.274 1.00 59.91 163 PRO A O 1
ATOM 1238 N N . LEU A 1 164 ? 13.363 34.542 34.082 1.00 47.75 164 LEU A N 1
ATOM 1239 C CA . LEU A 1 164 ? 14.015 33.277 33.752 1.00 47.75 164 LEU A CA 1
ATOM 1240 C C . LEU A 1 164 ? 15.505 33.406 34.073 1.00 47.75 164 LEU A C 1
ATOM 1242 O O . LEU A 1 164 ? 16.229 34.190 33.462 1.00 47.75 164 LEU A O 1
ATOM 1246 N N . LYS A 1 165 ? 15.944 32.644 35.076 1.00 57.62 165 LYS A N 1
ATOM 1247 C CA . LYS A 1 165 ? 17.349 32.525 35.456 1.00 57.62 165 LYS A CA 1
ATOM 1248 C C . LYS A 1 165 ? 18.118 31.733 34.403 1.00 57.62 165 LYS A C 1
ATOM 1250 O O . LYS A 1 165 ? 17.761 30.610 34.057 1.00 57.62 165 LYS A O 1
ATOM 1255 N N . SER A 1 166 ? 19.201 32.353 33.962 1.00 46.47 166 SER A N 1
ATOM 1256 C CA . SER A 1 166 ? 20.284 31.813 33.154 1.00 46.47 166 SER A CA 1
ATOM 1257 C C . SER A 1 166 ? 21.031 30.660 33.832 1.00 46.47 166 SER A C 1
ATOM 1259 O O . SER A 1 166 ? 21.360 30.736 35.013 1.00 46.47 166 SER A O 1
ATOM 1261 N N . ALA A 1 167 ? 21.421 29.674 33.028 1.00 47.12 167 ALA A N 1
ATOM 1262 C CA . ALA A 1 167 ? 22.686 28.940 33.128 1.00 47.12 167 ALA A CA 1
ATOM 1263 C C . ALA A 1 167 ? 23.013 28.487 31.688 1.00 47.12 167 ALA A C 1
ATOM 1265 O O . ALA A 1 167 ? 22.309 27.656 31.131 1.00 47.12 167 ALA A O 1
ATOM 1266 N N . ALA A 1 168 ? 23.827 29.197 30.904 1.00 46.75 168 ALA A N 1
ATOM 1267 C CA . ALA A 1 168 ? 25.285 29.308 30.976 1.00 46.75 168 ALA A CA 1
ATOM 1268 C C . ALA A 1 168 ? 25.994 27.941 30.986 1.00 46.75 168 ALA A C 1
ATOM 1270 O O . ALA A 1 168 ? 26.203 27.354 32.039 1.00 46.75 168 ALA A O 1
ATOM 1271 N N . THR A 1 169 ? 26.421 27.472 29.809 1.00 45.00 169 THR A N 1
ATOM 1272 C CA . THR A 1 169 ? 27.767 26.911 29.597 1.00 45.00 169 THR A CA 1
ATOM 1273 C C . THR A 1 169 ? 28.116 27.045 28.116 1.00 45.00 169 THR A C 1
ATOM 1275 O O . THR A 1 169 ? 27.502 26.434 27.247 1.00 45.00 169 THR A O 1
ATOM 1278 N N . ALA A 1 170 ? 29.095 27.907 27.861 1.00 52.47 170 ALA A N 1
ATOM 1279 C CA . ALA A 1 170 ? 29.797 28.084 26.602 1.00 52.47 170 ALA A CA 1
ATOM 1280 C C . ALA A 1 170 ? 31.125 27.320 26.657 1.00 52.47 170 ALA A C 1
ATOM 1282 O O . ALA A 1 170 ? 31.730 27.248 27.726 1.00 52.47 170 ALA A O 1
ATOM 1283 N N . LYS A 1 171 ? 31.571 26.811 25.502 1.00 46.53 171 LYS A N 1
ATOM 1284 C CA . LYS A 1 171 ? 32.961 26.549 25.059 1.00 46.53 171 LYS A CA 1
ATOM 1285 C C . LYS A 1 171 ? 32.875 25.662 23.809 1.00 46.53 171 LYS A C 1
ATOM 1287 O O . LYS A 1 171 ? 32.102 24.719 23.815 1.00 46.53 171 LYS A O 1
ATOM 1292 N N . ALA A 1 172 ? 33.631 25.815 22.734 1.00 48.78 172 ALA A N 1
ATOM 1293 C CA . ALA A 1 172 ? 34.434 26.883 22.156 1.00 48.78 172 ALA A CA 1
ATOM 1294 C C . ALA A 1 172 ? 34.677 26.433 20.699 1.00 48.78 172 ALA A C 1
ATOM 1296 O O . ALA A 1 172 ? 34.760 25.234 20.433 1.00 48.78 172 ALA A O 1
ATOM 1297 N N . SER A 1 173 ? 34.770 27.382 19.772 1.00 50.06 173 SER A N 1
ATOM 1298 C CA . SER A 1 173 ? 35.198 27.159 18.390 1.00 50.06 173 SER A CA 1
ATOM 1299 C C . SER A 1 173 ? 36.670 26.756 18.303 1.00 50.06 173 SER A C 1
ATOM 1301 O O . SER A 1 173 ? 37.505 27.386 18.950 1.00 50.06 173 SER A O 1
ATOM 1303 N N . THR A 1 174 ? 36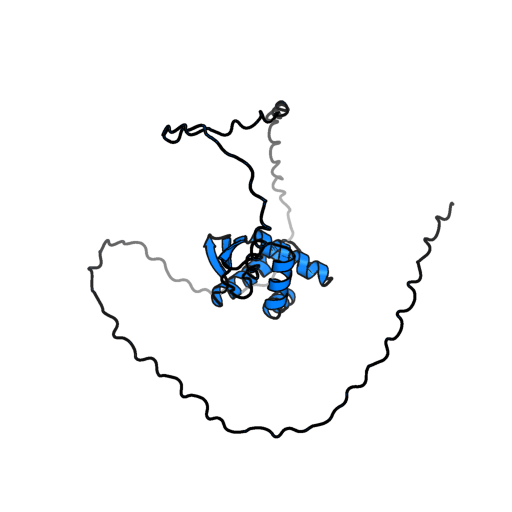.995 25.856 17.372 1.00 45.84 174 THR A N 1
ATOM 1304 C CA . THR A 1 174 ? 38.293 25.862 16.681 1.00 45.84 174 THR A CA 1
ATOM 1305 C C . THR A 1 174 ? 38.117 25.436 15.225 1.00 45.84 174 THR A C 1
ATOM 1307 O O . THR A 1 174 ? 37.367 24.517 14.904 1.00 45.84 174 THR A O 1
ATOM 1310 N N . GLN A 1 175 ? 38.774 26.194 14.351 1.00 45.16 175 GLN A N 1
ATOM 1311 C CA . GLN A 1 175 ? 38.782 26.096 12.897 1.00 45.16 175 GLN A CA 1
ATOM 1312 C C . GLN A 1 175 ? 39.625 24.915 12.383 1.00 45.16 175 GLN A C 1
ATOM 1314 O O . GLN A 1 175 ? 40.615 24.549 13.002 1.00 45.1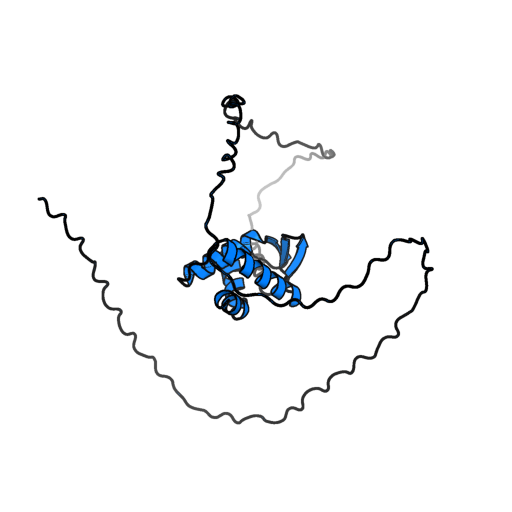6 175 GLN A O 1
ATOM 1319 N N . SER A 1 176 ? 39.246 24.439 11.191 1.00 43.75 176 SER A N 1
ATOM 1320 C CA . SER A 1 176 ? 40.098 24.156 10.019 1.00 43.75 176 SER A CA 1
ATOM 1321 C C . SER A 1 176 ? 41.431 23.419 10.205 1.00 43.75 176 SER A C 1
ATOM 1323 O O . SER A 1 176 ? 42.402 24.037 10.621 1.00 43.75 176 SER A O 1
ATOM 1325 N N . THR A 1 177 ? 41.520 22.213 9.633 1.00 38.84 177 THR A N 1
ATOM 1326 C CA . THR A 1 177 ? 42.582 21.818 8.680 1.00 38.84 177 THR A CA 1
ATOM 1327 C C . THR A 1 177 ? 42.232 20.483 8.016 1.00 38.84 177 THR A C 1
ATOM 1329 O O . THR A 1 177 ? 41.845 19.524 8.678 1.00 38.84 177 THR A O 1
ATOM 1332 N N . ALA A 1 178 ? 42.364 20.424 6.688 1.00 48.34 178 ALA A N 1
ATOM 1333 C CA . ALA A 1 178 ? 42.482 19.167 5.951 1.00 48.34 178 ALA A CA 1
ATOM 1334 C C . ALA A 1 178 ? 43.799 18.464 6.327 1.00 48.34 178 ALA A C 1
ATOM 1336 O O . ALA A 1 178 ? 44.772 19.139 6.675 1.00 48.34 178 ALA A O 1
ATOM 1337 N N . PRO A 1 179 ? 43.862 17.135 6.173 1.00 56.03 179 PRO A N 1
ATOM 1338 C CA . PRO A 1 179 ? 44.815 16.639 5.188 1.00 56.03 179 PRO A CA 1
ATOM 1339 C C . PRO A 1 179 ? 44.263 15.514 4.307 1.00 56.03 179 PRO A C 1
ATOM 1341 O O . PRO A 1 179 ? 43.529 14.623 4.729 1.00 56.03 179 PRO A O 1
ATOM 1344 N N . THR A 1 180 ? 44.690 15.585 3.051 1.00 54.25 180 THR A N 1
ATOM 1345 C CA . THR A 1 180 ? 44.840 14.470 2.123 1.00 54.25 180 THR A CA 1
ATOM 1346 C C . THR A 1 180 ? 45.782 13.430 2.725 1.00 54.25 180 THR A C 1
ATOM 1348 O O . THR A 1 180 ? 46.976 13.694 2.799 1.00 54.25 180 THR A O 1
ATOM 1351 N N . GLU A 1 181 ? 45.281 12.246 3.070 1.00 43.88 181 GLU A N 1
ATOM 1352 C CA . GLU A 1 181 ? 46.078 11.015 3.099 1.00 43.88 181 GLU A CA 1
ATOM 1353 C C . GLU A 1 181 ? 45.217 9.833 2.641 1.00 43.88 181 GLU A C 1
ATOM 1355 O O . GLU A 1 181 ? 44.103 9.604 3.115 1.00 43.88 181 GLU A O 1
ATOM 1360 N N . ALA A 1 182 ? 45.741 9.107 1.658 1.00 52.47 182 ALA A N 1
ATOM 1361 C CA . ALA A 1 182 ? 45.214 7.839 1.189 1.00 52.47 182 ALA A CA 1
ATOM 1362 C C . ALA A 1 182 ? 45.514 6.732 2.212 1.00 52.47 182 ALA A C 1
ATOM 1364 O O . ALA A 1 182 ? 46.639 6.670 2.705 1.00 52.47 182 ALA A O 1
ATOM 1365 N N . PRO A 1 183 ? 44.596 5.785 2.458 1.00 61.34 183 PRO A N 1
ATOM 1366 C CA . PRO A 1 183 ? 44.964 4.520 3.065 1.00 61.34 183 PRO A CA 1
ATOM 1367 C C . PRO A 1 183 ? 45.086 3.426 1.999 1.00 61.34 183 PRO A C 1
ATOM 1369 O O . PRO A 1 183 ? 44.115 2.953 1.411 1.00 61.34 183 PRO A O 1
ATOM 1372 N N . THR A 1 184 ? 46.342 3.062 1.767 1.00 51.12 184 THR A N 1
ATOM 1373 C CA . THR A 1 184 ? 46.873 1.720 1.517 1.00 51.12 184 THR A CA 1
ATOM 1374 C C . THR A 1 184 ? 45.887 0.559 1.700 1.00 51.12 184 THR A C 1
ATOM 1376 O O . THR A 1 184 ? 45.289 0.370 2.758 1.00 51.12 184 THR A O 1
ATOM 1379 N N . LEU A 1 185 ? 45.835 -0.285 0.666 1.00 51.62 185 LEU A N 1
ATOM 1380 C CA . LEU A 1 185 ? 45.368 -1.670 0.688 1.00 51.62 185 LEU A CA 1
ATOM 1381 C C . LEU A 1 185 ? 46.028 -2.452 1.837 1.00 51.62 185 LEU A C 1
ATOM 1383 O O . LEU A 1 185 ? 47.186 -2.850 1.735 1.00 51.62 185 LEU A O 1
ATOM 1387 N N . ALA A 1 186 ? 45.272 -2.732 2.895 1.00 46.53 186 ALA A N 1
ATOM 1388 C CA . ALA A 1 186 ? 45.588 -3.785 3.850 1.00 46.53 186 ALA A CA 1
ATOM 1389 C C . ALA A 1 186 ? 44.472 -4.831 3.797 1.00 46.53 186 ALA A C 1
ATOM 1391 O O . ALA A 1 186 ? 43.375 -4.645 4.323 1.00 46.53 186 ALA A O 1
ATOM 1392 N N . ALA A 1 187 ? 44.765 -5.932 3.109 1.00 54.25 187 ALA A N 1
ATOM 1393 C CA . ALA A 1 187 ? 43.982 -7.149 3.155 1.00 54.25 187 ALA A CA 1
ATOM 1394 C C . ALA A 1 187 ? 44.026 -7.716 4.583 1.00 54.25 187 ALA A C 1
ATOM 1396 O O . ALA A 1 187 ? 44.993 -8.362 4.977 1.00 54.25 187 ALA A O 1
ATOM 1397 N N . VAL A 1 188 ? 42.970 -7.475 5.357 1.00 48.94 188 VAL A N 1
ATOM 1398 C CA . VAL A 1 188 ? 42.659 -8.257 6.554 1.00 48.94 188 VAL A CA 1
ATOM 1399 C C . VAL A 1 188 ? 41.586 -9.256 6.158 1.00 48.94 188 VAL A C 1
ATOM 1401 O O . VAL A 1 188 ? 40.434 -8.909 5.916 1.00 48.94 188 VAL A O 1
ATOM 1404 N N . ASN A 1 189 ? 42.015 -10.507 6.045 1.00 55.78 189 ASN A N 1
ATOM 1405 C CA . ASN A 1 189 ? 41.162 -11.677 5.932 1.00 55.78 189 ASN A CA 1
ATOM 1406 C C . ASN A 1 189 ? 40.440 -11.854 7.282 1.00 55.78 189 ASN A C 1
ATOM 1408 O O . ASN A 1 189 ? 41.127 -12.084 8.282 1.00 55.78 189 ASN A O 1
ATOM 1412 N N . PRO A 1 190 ? 39.103 -11.735 7.382 1.00 60.78 190 PRO A N 1
ATOM 1413 C CA . PRO A 1 190 ? 38.422 -12.147 8.593 1.00 60.78 190 PRO A CA 1
ATOM 1414 C C . PRO A 1 190 ? 38.378 -13.676 8.622 1.00 60.78 190 PRO A C 1
ATOM 1416 O O . PRO A 1 190 ? 37.697 -14.321 7.826 1.00 60.78 190 PRO A O 1
ATOM 1419 N N . THR A 1 191 ? 39.123 -14.250 9.562 1.00 59.75 191 THR A N 1
ATOM 1420 C CA . THR A 1 191 ? 38.954 -15.621 10.047 1.00 59.75 191 THR A CA 1
ATOM 1421 C C . THR A 1 191 ? 37.459 -15.929 10.214 1.00 59.75 191 THR A C 1
ATOM 1423 O O . THR A 1 191 ? 36.753 -15.126 10.833 1.00 59.75 191 THR A O 1
ATOM 1426 N N . PRO A 1 192 ? 36.940 -17.059 9.699 1.00 58.16 192 PRO A N 1
ATOM 1427 C CA . PRO A 1 192 ? 35.552 -17.431 9.925 1.00 58.16 192 PRO A CA 1
ATOM 1428 C C . PRO A 1 192 ? 35.360 -17.714 11.415 1.00 58.16 192 PRO A C 1
ATOM 1430 O O . PRO A 1 192 ? 35.854 -18.706 11.950 1.00 58.16 192 PRO A O 1
ATOM 1433 N N . ALA A 1 193 ? 34.646 -16.821 12.097 1.00 52.97 193 ALA A N 1
ATOM 1434 C CA . ALA A 1 193 ? 34.109 -17.105 13.412 1.00 52.97 193 ALA A CA 1
ATOM 1435 C C . ALA A 1 193 ? 33.128 -18.275 13.267 1.00 52.97 193 ALA A C 1
ATOM 1437 O O . ALA A 1 193 ? 32.055 -18.137 12.679 1.00 52.97 193 ALA A O 1
ATOM 1438 N N . THR A 1 194 ? 33.536 -19.435 13.777 1.00 59.94 194 THR A N 1
ATOM 1439 C CA . THR A 1 194 ? 32.683 -20.588 14.053 1.00 59.94 194 THR A CA 1
ATOM 1440 C C . THR A 1 194 ? 31.445 -20.110 14.804 1.00 59.94 194 THR A C 1
ATOM 1442 O O . THR A 1 194 ? 31.513 -19.744 15.976 1.00 59.94 194 THR A O 1
ATOM 1445 N N . ILE A 1 195 ? 30.312 -20.077 14.106 1.00 61.72 195 ILE A N 1
ATOM 1446 C CA . ILE A 1 195 ? 29.007 -19.848 14.714 1.00 61.72 195 ILE A CA 1
ATOM 1447 C C . ILE A 1 195 ? 28.701 -21.099 15.551 1.00 61.72 195 ILE A C 1
ATOM 1449 O O . ILE A 1 195 ? 28.704 -22.199 14.990 1.00 61.72 195 ILE A O 1
ATOM 1453 N N . PRO A 1 196 ? 28.455 -20.980 16.867 1.00 57.44 196 PRO A N 1
ATOM 1454 C CA . PRO A 1 196 ? 27.989 -22.105 17.659 1.00 57.44 196 PRO A CA 1
ATOM 1455 C C . PRO A 1 196 ? 26.624 -22.544 17.123 1.00 57.44 196 PRO A C 1
ATOM 1457 O O . PRO A 1 196 ? 25.672 -21.764 17.081 1.00 57.44 196 PRO A O 1
ATOM 1460 N N . VAL A 1 197 ? 26.559 -23.795 16.673 1.00 68.81 197 VAL A N 1
ATOM 1461 C CA . VAL A 1 197 ? 25.316 -24.496 16.350 1.00 68.81 197 VAL A CA 1
ATOM 1462 C C . VAL A 1 197 ? 24.460 -24.504 17.622 1.00 68.81 197 VAL A C 1
ATOM 1464 O O . VAL A 1 197 ? 24.919 -25.036 18.633 1.00 68.81 197 VAL A O 1
ATOM 1467 N N . PRO A 1 198 ? 23.257 -23.905 17.629 1.00 65.12 198 PRO A N 1
ATOM 1468 C CA . PRO A 1 198 ? 22.350 -24.063 18.751 1.00 65.12 198 PRO A CA 1
ATOM 1469 C C . PRO A 1 198 ? 21.889 -25.522 18.811 1.00 65.12 198 PRO A C 1
ATOM 1471 O O . PRO A 1 198 ? 21.388 -26.075 17.830 1.00 65.12 198 PRO A O 1
ATOM 1474 N N . ASP A 1 199 ? 22.103 -26.120 19.978 1.00 65.56 199 ASP A N 1
ATOM 1475 C CA . ASP A 1 199 ? 21.640 -27.445 20.378 1.00 65.56 199 ASP A CA 1
ATOM 1476 C C . ASP A 1 199 ? 20.134 -27.602 20.064 1.00 65.56 199 ASP A C 1
ATOM 1478 O O . ASP A 1 199 ? 19.350 -26.689 20.363 1.00 65.56 199 ASP A O 1
ATOM 1482 N N . PRO A 1 200 ? 19.695 -28.704 19.428 1.00 71.31 200 PRO A N 1
ATOM 1483 C CA . PRO A 1 200 ? 18.279 -28.940 19.192 1.00 71.31 200 PRO A CA 1
ATOM 1484 C C . PRO A 1 200 ? 17.557 -29.092 20.540 1.00 71.31 200 PRO A C 1
ATOM 1486 O O . PRO A 1 200 ? 18.014 -29.849 21.397 1.00 71.31 200 PRO A O 1
ATOM 1489 N N . PRO A 1 201 ? 16.411 -28.421 20.757 1.00 65.31 201 PRO A N 1
ATOM 1490 C CA . PRO A 1 201 ? 15.667 -28.589 21.991 1.00 65.31 201 PRO A CA 1
ATOM 1491 C C . PRO A 1 201 ? 15.248 -30.054 22.138 1.00 65.31 201 PRO A C 1
ATOM 1493 O O . PRO A 1 201 ? 14.531 -30.606 21.300 1.00 65.31 201 PRO A O 1
ATOM 1496 N N . LYS A 1 202 ? 15.726 -30.666 23.226 1.00 53.62 202 LYS A N 1
ATOM 1497 C CA . LYS A 1 202 ? 15.267 -31.943 23.768 1.00 53.62 202 LYS A CA 1
ATOM 1498 C C . LYS A 1 202 ? 13.742 -32.008 23.694 1.00 53.62 202 LYS A C 1
ATOM 1500 O O . LYS A 1 202 ? 13.042 -31.202 24.306 1.00 53.62 202 LYS A O 1
ATOM 1505 N N . ALA A 1 203 ? 13.248 -32.991 22.952 1.00 55.66 203 ALA A N 1
ATOM 1506 C CA . ALA A 1 203 ? 11.865 -33.418 22.997 1.00 55.66 203 ALA A CA 1
ATOM 1507 C C . ALA A 1 203 ? 11.582 -34.021 24.382 1.00 55.66 203 ALA A C 1
ATOM 1509 O O . ALA A 1 203 ? 11.785 -35.211 24.603 1.00 55.66 203 ALA A O 1
ATOM 1510 N N . GLU A 1 204 ? 11.131 -33.196 25.321 1.00 49.75 204 GLU A N 1
ATOM 1511 C CA . GLU A 1 204 ? 10.476 -33.655 26.542 1.00 49.75 204 GLU A CA 1
ATOM 1512 C C . GLU A 1 204 ? 9.046 -33.121 26.575 1.00 49.75 204 GLU A C 1
ATOM 1514 O O . GLU A 1 204 ? 8.804 -31.923 26.451 1.00 49.75 204 GLU A O 1
ATOM 1519 N N . GLY A 1 205 ? 8.101 -34.044 26.753 1.00 49.28 205 GLY A N 1
ATOM 1520 C CA . GLY A 1 205 ? 6.725 -33.731 27.119 1.00 49.28 205 GLY A CA 1
ATOM 1521 C C . GLY A 1 205 ? 5.742 -33.697 25.957 1.00 49.28 205 GLY A C 1
ATOM 1522 O O . GLY A 1 205 ? 5.312 -32.636 25.523 1.00 49.28 205 GLY A O 1
ATOM 1523 N N . SER A 1 206 ? 5.294 -34.877 25.525 1.00 50.75 206 SER A N 1
ATOM 1524 C CA . SER A 1 206 ? 3.938 -35.021 24.989 1.00 50.75 206 SER A CA 1
ATOM 1525 C C . SER A 1 206 ? 2.930 -34.735 26.108 1.00 50.75 206 SER A C 1
ATOM 1527 O O . SER A 1 206 ? 2.936 -35.474 27.095 1.00 50.75 206 SER A O 1
ATOM 1529 N N . PRO A 1 207 ? 2.023 -33.750 25.992 1.00 55.97 207 PRO A N 1
ATOM 1530 C CA . PRO A 1 207 ? 0.785 -33.799 26.738 1.00 55.97 207 PRO A CA 1
ATOM 1531 C C . PRO A 1 207 ? -0.199 -34.695 25.983 1.00 55.97 207 PRO A C 1
ATOM 1533 O O . PRO A 1 207 ? -0.615 -34.426 24.857 1.00 55.97 207 PRO A O 1
ATOM 1536 N N . VAL A 1 208 ? -0.502 -35.799 26.656 1.00 56.72 208 VAL A N 1
ATOM 1537 C CA . VAL A 1 208 ? -1.705 -36.622 26.563 1.00 56.72 208 VAL A CA 1
ATOM 1538 C C . VAL A 1 208 ? -2.866 -35.939 25.835 1.00 56.72 208 VAL A C 1
ATOM 1540 O O . VAL A 1 208 ? -3.354 -34.876 26.212 1.00 56.72 208 VAL A O 1
ATOM 1543 N N . ILE A 1 209 ? -3.345 -36.652 24.824 1.00 52.44 209 ILE A N 1
ATOM 1544 C CA . ILE A 1 209 ? -4.628 -36.472 24.162 1.00 52.44 209 ILE A CA 1
ATOM 1545 C C . ILE A 1 209 ? -5.723 -36.559 25.238 1.00 52.44 209 ILE A C 1
ATOM 1547 O O . ILE A 1 209 ? -5.981 -37.640 25.764 1.00 52.44 209 ILE A O 1
ATOM 1551 N N . GLN A 1 210 ? -6.378 -35.444 25.564 1.00 46.03 210 GLN A N 1
ATOM 1552 C CA . GLN A 1 210 ? -7.710 -35.482 26.164 1.00 46.03 210 GLN A CA 1
ATOM 1553 C C . GLN A 1 210 ? -8.743 -35.106 25.110 1.00 46.03 210 GLN A C 1
ATOM 1555 O O . GLN A 1 210 ? -8.769 -34.008 24.557 1.00 46.03 210 GLN A O 1
ATOM 1560 N N . ALA A 1 211 ? -9.560 -36.110 24.820 1.00 49.16 211 ALA A N 1
ATOM 1561 C CA . ALA A 1 211 ? -10.760 -36.040 24.026 1.00 49.16 211 ALA A CA 1
ATOM 1562 C C . ALA A 1 211 ? -11.840 -35.164 24.687 1.00 49.16 211 ALA A C 1
ATOM 1564 O O . ALA A 1 211 ? -11.812 -34.902 25.886 1.00 49.16 211 ALA A O 1
ATOM 1565 N N . ALA A 1 212 ? -12.846 -34.855 23.867 1.00 49.75 212 ALA A N 1
ATOM 1566 C CA . ALA A 1 212 ? -14.169 -34.337 24.204 1.00 49.75 212 ALA A CA 1
ATOM 1567 C C . ALA A 1 212 ? -14.299 -32.818 24.426 1.00 49.75 212 ALA A C 1
ATOM 1569 O O . ALA A 1 212 ? -14.258 -32.298 25.535 1.00 49.75 212 ALA A O 1
ATOM 1570 N N . SER A 1 213 ? -14.683 -32.124 23.352 1.00 44.19 213 SER A N 1
ATOM 1571 C CA . SER A 1 213 ? -15.902 -31.310 23.401 1.00 44.19 213 SER A CA 1
ATOM 1572 C C . SER A 1 213 ? -16.506 -31.176 22.010 1.00 44.19 213 SER A C 1
ATOM 1574 O O . SER A 1 213 ? -15.986 -30.487 21.136 1.00 44.19 213 SER A O 1
ATOM 1576 N N . SER A 1 214 ? -17.628 -31.871 21.830 1.00 49.84 214 SER A N 1
ATOM 1577 C CA . SER A 1 214 ? -18.592 -31.603 20.770 1.00 49.84 214 SER A CA 1
ATOM 1578 C C . SER A 1 214 ? -19.099 -30.172 20.932 1.00 49.84 214 SER A C 1
ATOM 1580 O O . SER A 1 214 ? -19.852 -29.883 21.858 1.00 49.84 214 SER A O 1
ATOM 1582 N N . VAL A 1 215 ? -18.690 -29.274 20.038 1.00 49.59 215 VAL A N 1
ATOM 1583 C CA . VAL A 1 215 ? -19.356 -27.982 19.861 1.00 49.59 215 VAL A CA 1
ATOM 1584 C C . VAL A 1 215 ? -20.516 -28.199 18.898 1.00 49.59 215 VAL A C 1
ATOM 1586 O O . VAL A 1 215 ? -20.330 -28.540 17.730 1.00 49.59 215 VAL A O 1
ATOM 1589 N N . ALA A 1 216 ? -21.721 -28.045 19.437 1.00 54.25 216 ALA A N 1
ATOM 1590 C CA . ALA A 1 216 ? -22.979 -28.107 18.716 1.00 54.25 216 ALA A CA 1
ATOM 1591 C C . ALA A 1 216 ? -23.050 -27.060 17.579 1.00 54.25 216 ALA A C 1
ATOM 1593 O O . ALA A 1 216 ? -22.481 -25.971 17.703 1.00 54.25 216 ALA A O 1
ATOM 1594 N N . PRO A 1 217 ? -23.785 -27.342 16.488 1.00 56.62 217 PRO A N 1
ATOM 1595 C CA . PRO A 1 217 ? -24.104 -26.355 15.463 1.00 56.62 217 PRO A CA 1
ATOM 1596 C C . PRO A 1 217 ? -25.040 -25.287 16.044 1.00 56.62 217 PRO A C 1
ATOM 1598 O O . PRO A 1 217 ? -26.243 -25.493 16.181 1.00 56.62 217 PRO A O 1
ATOM 1601 N N . GLY A 1 218 ? -24.462 -24.142 16.408 1.00 54.47 218 GLY A N 1
ATOM 1602 C CA . GLY A 1 218 ? -25.189 -22.981 16.907 1.00 54.47 218 GLY A CA 1
ATOM 1603 C C . GLY A 1 218 ? -26.182 -22.432 15.882 1.00 54.47 218 GLY A C 1
ATOM 1604 O O . GLY A 1 218 ? -25.836 -22.152 14.732 1.00 54.47 218 GLY A O 1
ATOM 1605 N N . GLU A 1 219 ? -27.419 -22.273 16.345 1.00 53.59 219 GLU A N 1
ATOM 1606 C CA . GLU A 1 219 ? -28.551 -21.629 15.689 1.00 53.59 219 GLU A CA 1
ATOM 1607 C C . GLU A 1 219 ? -28.175 -20.355 14.920 1.00 53.59 219 GLU A C 1
ATOM 1609 O O . GLU A 1 219 ? -27.680 -19.364 15.465 1.00 53.59 219 GLU A O 1
ATOM 1614 N N . LYS A 1 220 ? -28.512 -20.350 13.628 1.00 54.41 220 LYS A N 1
ATOM 1615 C CA . LYS A 1 220 ? -28.593 -19.136 12.818 1.00 54.41 220 LYS A CA 1
ATOM 1616 C C . LYS A 1 220 ? -29.769 -18.297 13.315 1.00 54.41 220 LYS A C 1
ATOM 1618 O O . LYS A 1 220 ? -30.900 -18.494 12.880 1.00 54.41 220 LYS A O 1
ATOM 1623 N N . LYS A 1 221 ? -29.499 -17.338 14.200 1.00 67.56 221 LYS A N 1
ATOM 1624 C CA . LYS A 1 221 ? -30.467 -16.296 14.556 1.00 67.56 221 LYS A CA 1
ATOM 1625 C C . LYS A 1 221 ? -30.763 -15.456 13.297 1.00 67.56 221 LYS A C 1
ATOM 1627 O O . LYS A 1 221 ? -29.822 -14.888 12.736 1.00 67.56 221 LYS A O 1
ATOM 1632 N N . PRO A 1 222 ? -32.013 -15.395 12.803 1.00 70.81 222 PRO A N 1
ATOM 1633 C CA . PRO A 1 222 ? -32.346 -14.600 11.626 1.00 70.81 222 PRO A CA 1
ATOM 1634 C C . PRO A 1 222 ? -32.094 -13.117 11.917 1.00 70.81 222 PRO A C 1
ATOM 1636 O O . PRO A 1 222 ? -32.494 -12.602 12.964 1.00 70.81 222 PRO A O 1
ATOM 1639 N N . LEU A 1 223 ? -31.396 -12.437 11.001 1.00 73.75 223 LEU A N 1
ATOM 1640 C CA . LEU A 1 223 ? -31.204 -10.991 11.086 1.00 73.75 223 LEU A CA 1
ATOM 1641 C C . LEU A 1 223 ? -32.574 -10.290 11.079 1.00 73.75 223 LEU A C 1
ATOM 1643 O O . LEU A 1 223 ? -33.426 -10.644 10.259 1.00 73.75 223 LEU A O 1
ATOM 1647 N N . PRO A 1 224 ? -32.790 -9.278 11.937 1.00 75.19 224 PRO A N 1
ATOM 1648 C CA . PRO A 1 224 ? -34.004 -8.481 11.893 1.00 75.19 224 PRO A CA 1
ATOM 1649 C C . PRO A 1 224 ? -34.092 -7.710 10.563 1.00 75.19 224 PRO A C 1
ATOM 1651 O O . PRO A 1 224 ? -33.065 -7.255 10.043 1.00 75.19 224 PRO A O 1
ATOM 1654 N N . PRO A 1 225 ? -35.301 -7.540 10.000 1.00 72.38 225 PRO A N 1
ATOM 1655 C CA . PRO A 1 225 ? -35.497 -6.775 8.778 1.00 72.38 225 PRO A CA 1
ATOM 1656 C C . PRO A 1 225 ? -35.065 -5.321 8.988 1.00 72.38 225 PRO A C 1
ATOM 1658 O O . PRO A 1 225 ? -35.461 -4.665 9.952 1.00 72.38 225 PRO A O 1
ATOM 1661 N N . LEU A 1 226 ? -34.247 -4.819 8.060 1.00 67.88 226 LEU A N 1
ATOM 1662 C CA . LEU A 1 226 ? -33.867 -3.413 7.965 1.00 67.88 226 LEU A CA 1
ATOM 1663 C C . LEU A 1 226 ? -35.136 -2.563 7.826 1.00 67.88 226 LEU A C 1
ATOM 1665 O O . LEU A 1 226 ? -35.740 -2.506 6.754 1.00 67.88 226 LEU A O 1
ATOM 1669 N N . GLN A 1 227 ? -35.537 -1.901 8.911 1.00 67.25 227 GLN A N 1
ATOM 1670 C CA . GLN A 1 227 ? -36.578 -0.881 8.875 1.00 67.25 227 GLN A CA 1
ATOM 1671 C C . GLN A 1 227 ? -36.082 0.261 7.980 1.00 67.25 227 GLN A C 1
ATOM 1673 O O . GLN A 1 227 ? -35.146 0.984 8.323 1.00 67.25 227 GLN A O 1
ATOM 1678 N N . ARG A 1 228 ? -36.677 0.389 6.788 1.00 57.94 228 ARG A N 1
ATOM 1679 C CA . ARG A 1 228 ? -36.475 1.548 5.915 1.00 57.94 228 ARG A CA 1
ATOM 1680 C C . ARG A 1 228 ? -36.992 2.780 6.651 1.00 57.94 228 ARG A C 1
ATOM 1682 O O . ARG A 1 228 ? -38.193 2.908 6.863 1.00 57.94 228 ARG A O 1
ATOM 1689 N N . ALA A 1 229 ? -36.085 3.675 7.027 1.00 60.62 229 ALA A N 1
ATOM 1690 C CA . ALA A 1 229 ? -36.442 4.994 7.520 1.00 60.62 229 ALA A CA 1
ATOM 1691 C C . ALA A 1 229 ? -37.143 5.776 6.398 1.00 60.62 229 ALA A C 1
ATOM 1693 O O . ALA A 1 229 ? -36.544 6.082 5.365 1.00 60.62 229 ALA A O 1
ATOM 1694 N N . THR A 1 230 ? -38.427 6.058 6.590 1.00 65.00 230 THR A N 1
ATOM 1695 C CA . THR A 1 230 ? -39.231 6.924 5.727 1.00 65.00 230 THR A CA 1
ATOM 1696 C C . THR A 1 230 ? -38.726 8.368 5.860 1.00 65.00 230 THR A C 1
ATOM 1698 O O . THR A 1 230 ? -38.620 8.857 6.986 1.00 65.00 230 THR A O 1
ATOM 1701 N N . PRO A 1 231 ? -38.404 9.080 4.766 1.00 68.00 231 PRO A N 1
ATOM 1702 C CA . PRO A 1 231 ? -38.021 10.484 4.851 1.00 68.00 231 PRO A CA 1
ATOM 1703 C C . PRO A 1 231 ? -39.237 11.340 5.228 1.00 68.00 231 PRO A C 1
ATOM 1705 O O . PRO A 1 231 ? -40.258 11.336 4.540 1.00 68.00 231 PRO A O 1
ATOM 1708 N N . ALA A 1 232 ? -39.116 12.071 6.337 1.00 67.81 232 ALA A N 1
ATOM 1709 C CA . ALA A 1 232 ? -40.081 13.073 6.765 1.00 67.81 232 ALA A CA 1
ATOM 1710 C C . ALA A 1 232 ? -40.169 14.188 5.710 1.00 67.81 232 ALA A C 1
ATOM 1712 O O . ALA A 1 232 ? -39.176 14.846 5.400 1.00 67.81 232 ALA A O 1
ATOM 1713 N N . GLY A 1 233 ? -41.360 14.363 5.137 1.00 65.75 233 GLY A N 1
ATOM 1714 C CA . GLY A 1 233 ? -41.637 15.396 4.146 1.00 65.75 233 GLY A CA 1
ATOM 1715 C C . GLY A 1 233 ? -41.500 16.819 4.714 1.00 65.75 233 GLY A C 1
ATOM 1716 O O . GLY A 1 233 ? -41.674 17.029 5.919 1.00 65.75 233 GLY A O 1
ATOM 1717 N N . PRO A 1 234 ? -41.199 17.811 3.860 1.00 71.94 234 PRO A N 1
ATOM 1718 C CA . PRO A 1 234 ? -41.011 19.193 4.280 1.00 71.94 234 PRO A CA 1
ATOM 1719 C C . PRO A 1 234 ? -42.340 19.822 4.715 1.00 71.94 234 PRO A C 1
ATOM 1721 O O . PRO A 1 234 ? -43.311 19.856 3.956 1.00 71.94 234 PRO A O 1
ATOM 1724 N N . LYS A 1 235 ? -42.365 20.360 5.939 1.00 62.53 235 LYS A N 1
ATOM 1725 C CA . LYS A 1 235 ? -43.428 21.256 6.403 1.00 62.53 235 LYS A CA 1
ATOM 1726 C C . LYS A 1 235 ? -43.330 22.561 5.613 1.00 62.53 235 LYS A C 1
ATOM 1728 O O . LYS A 1 235 ? -42.351 23.289 5.754 1.00 62.53 235 LYS A O 1
ATOM 1733 N N . LYS A 1 236 ? -44.329 22.832 4.773 1.00 63.59 236 LYS A N 1
ATOM 1734 C CA . LYS A 1 236 ? -44.553 24.168 4.217 1.00 63.59 236 LYS A CA 1
ATOM 1735 C C . LYS A 1 236 ? -45.075 25.072 5.337 1.00 63.59 236 LYS A C 1
ATOM 1737 O O . LYS A 1 236 ? -46.008 24.677 6.036 1.00 63.59 236 LYS A O 1
ATOM 1742 N N . ALA A 1 237 ? -44.422 26.217 5.504 1.00 68.56 237 ALA A N 1
ATOM 1743 C CA . ALA A 1 237 ? -44.953 27.384 6.200 1.00 68.56 237 ALA A CA 1
ATOM 1744 C C . ALA A 1 237 ? -45.678 28.274 5.186 1.00 68.56 237 ALA A C 1
ATOM 1746 O O . ALA A 1 237 ? -45.265 28.238 3.999 1.00 68.56 237 ALA A O 1
#

Secondary structure (DSSP, 8-state):
-HHHHHHHHTHHHHHHHHHHHS---TT-EEEHHHHHHHHHHHHHHTT----HHHHHHHHHHHHHHHHHTTSEEEEETTEEEE--GGGS------------------------------------------------------PPP--PPP--------------------------------------------PPPPPPP-------------------PPPPP----PPPPP---